Protein AF-A0A7W8WDD3-F1 (afdb_monomer)

pLDDT: mean 73.58, std 24.32, range [32.53, 98.69]

Sequence (252 aa):
MFIPYAAPASNIDVARRQQTSLSQSLTARDLLVLSQVDDGGFLVTAPRAQRRTRSVENSPAVRRQVKLVEPVDTELHPQPRLWMLNAWQNDLFSRFPLFFRAVHHPDSYPANISHFGIQCGVGWYPIIEALARDVEFELRTLWREQLQFPEKLAALDSALVSGRATYPLLPICTDIEQVLGKFVIALLPGKMCPTDVWGRIRKYVEIAEASALCICESCGKRGTFRESYWRRVYCDDCIAPEVRRAQVAAPT

Solvent-accessible surface area (backbone atoms only — not comparable to full-atom values): 15996 Å² total; per-residue (Å²): 140,87,82,86,85,82,83,86,85,83,86,82,86,82,85,82,81,84,86,84,87,79,88,84,86,82,81,86,77,88,84,90,80,88,81,82,88,84,90,77,93,75,93,72,90,75,82,89,76,85,76,79,81,74,79,77,73,83,71,89,80,71,81,70,73,76,71,73,78,71,78,76,80,69,79,88,49,98,61,82,57,74,56,73,72,36,65,67,57,47,51,54,41,66,76,28,48,70,41,37,34,25,57,81,35,40,89,85,32,82,35,57,30,41,74,62,37,74,53,58,47,71,20,43,46,69,48,53,52,52,42,39,54,57,43,28,51,53,52,52,49,53,54,53,55,49,72,74,34,68,67,59,47,51,52,47,52,51,25,50,76,68,68,65,54,58,86,43,52,55,60,39,53,31,38,41,35,58,58,84,46,36,60,45,74,43,66,47,76,14,74,75,49,53,71,69,60,48,51,52,49,51,50,46,49,52,52,42,36,60,48,41,50,42,25,5,28,71,76,44,47,73,21,42,66,38,86,55,102,67,40,36,22,41,26,73,73,70,72,48,74,67,78,79,82,75,78,83,84,72,86,129

Mean predicted aligned error: 17.16 Å

Structure (mmCIF, N/CA/C/O backbone):
data_AF-A0A7W8WDD3-F1
#
_entry.id   AF-A0A7W8WDD3-F1
#
loop_
_atom_site.group_PDB
_atom_site.id
_atom_site.type_symbol
_atom_site.label_atom_id
_atom_site.label_alt_id
_atom_site.label_comp_id
_atom_site.label_asym_id
_atom_site.label_entity_id
_atom_site.label_seq_id
_atom_site.pdbx_PDB_ins_code
_atom_site.Cartn_x
_atom_site.Cartn_y
_atom_site.Cartn_z
_atom_site.occupancy
_atom_site.B_iso_or_equiv
_atom_site.auth_seq_id
_atom_site.auth_comp_id
_atom_site.auth_asym_id
_atom_site.auth_atom_id
_atom_site.pdbx_PDB_model_num
ATOM 1 N N . MET A 1 1 ? 63.575 8.735 13.814 1.00 41.91 1 MET A N 1
ATOM 2 C CA . MET A 1 1 ? 62.826 9.101 15.033 1.00 41.91 1 MET A CA 1
ATOM 3 C C . MET A 1 1 ? 61.421 8.549 14.846 1.00 41.91 1 MET A C 1
ATOM 5 O O . MET A 1 1 ? 60.657 9.090 14.064 1.00 41.91 1 MET A O 1
ATOM 9 N N . PHE A 1 2 ? 61.189 7.356 15.391 1.00 32.53 2 PHE A N 1
ATOM 10 C CA . PHE A 1 2 ? 59.991 6.536 15.198 1.00 32.53 2 PHE A CA 1
ATOM 11 C C . PHE A 1 2 ? 59.054 6.741 16.391 1.00 32.53 2 PHE A C 1
ATOM 13 O O . PHE A 1 2 ? 59.513 6.677 17.528 1.00 32.53 2 PHE A O 1
ATOM 20 N N . ILE A 1 3 ? 57.762 6.948 16.137 1.00 41.28 3 ILE A N 1
ATOM 21 C CA . ILE A 1 3 ? 56.705 6.908 17.155 1.00 41.28 3 ILE A CA 1
ATOM 22 C C . ILE A 1 3 ? 55.686 5.858 16.690 1.00 41.28 3 ILE A C 1
ATOM 24 O O . ILE A 1 3 ? 55.058 6.076 15.653 1.00 41.28 3 ILE A O 1
ATOM 28 N N . PRO A 1 4 ? 55.521 4.718 17.385 1.00 55.12 4 PRO A N 1
ATOM 29 C CA . PRO A 1 4 ? 54.466 3.766 17.070 1.00 55.12 4 PRO A CA 1
ATOM 30 C C . PRO A 1 4 ? 53.181 4.117 17.835 1.00 55.12 4 PRO A C 1
ATOM 32 O O . PRO A 1 4 ? 53.200 4.331 19.046 1.00 55.12 4 PRO A O 1
ATOM 35 N N . TYR A 1 5 ? 52.058 4.151 17.117 1.00 43.38 5 TYR A N 1
ATOM 36 C CA . TYR A 1 5 ? 50.715 4.208 17.694 1.00 43.38 5 TYR A CA 1
ATOM 37 C C . TYR A 1 5 ? 50.267 2.794 18.088 1.00 43.38 5 TYR A C 1
ATOM 39 O O . TYR A 1 5 ? 50.250 1.885 17.259 1.00 43.38 5 TYR A O 1
ATOM 47 N N . ALA A 1 6 ? 49.918 2.621 19.362 1.00 46.66 6 ALA A N 1
ATOM 48 C CA . ALA A 1 6 ? 49.369 1.393 19.922 1.00 46.66 6 ALA A CA 1
ATOM 49 C C . ALA A 1 6 ? 47.863 1.271 19.622 1.00 46.66 6 ALA A C 1
ATOM 51 O O . ALA A 1 6 ? 47.112 2.238 19.749 1.00 46.66 6 ALA A O 1
ATOM 52 N N . ALA A 1 7 ? 47.431 0.068 19.245 1.00 44.31 7 ALA A N 1
ATOM 53 C CA . ALA A 1 7 ? 46.030 -0.302 19.070 1.00 44.31 7 ALA A CA 1
ATOM 54 C C . ALA A 1 7 ? 45.368 -0.643 20.423 1.00 44.31 7 ALA A C 1
ATOM 56 O O . ALA A 1 7 ? 46.024 -1.261 21.266 1.00 44.31 7 ALA A O 1
ATOM 57 N N . PRO A 1 8 ? 44.077 -0.328 20.637 1.00 51.78 8 PRO A N 1
ATOM 58 C CA . PRO A 1 8 ? 43.332 -0.847 21.776 1.00 51.78 8 PRO A CA 1
ATOM 59 C C . PRO A 1 8 ? 42.664 -2.196 21.460 1.00 51.78 8 PRO A C 1
ATOM 61 O O . PRO A 1 8 ? 42.041 -2.390 20.415 1.00 51.78 8 PRO A O 1
ATOM 64 N N . ALA A 1 9 ? 42.807 -3.120 22.409 1.00 37.66 9 ALA A N 1
ATOM 65 C CA . ALA A 1 9 ? 42.207 -4.447 22.433 1.00 37.66 9 ALA A CA 1
ATOM 66 C C . ALA A 1 9 ? 40.676 -4.387 22.582 1.00 37.66 9 ALA A C 1
ATOM 68 O O . ALA A 1 9 ? 40.147 -3.607 23.374 1.00 37.66 9 ALA A O 1
ATOM 69 N N . SER A 1 10 ? 39.970 -5.248 21.847 1.00 42.81 10 SER A N 1
ATOM 70 C CA . SER A 1 10 ? 38.534 -5.492 21.997 1.00 42.81 10 SER A CA 1
ATOM 71 C C . SER A 1 10 ? 38.309 -6.755 22.835 1.00 42.81 10 SER A C 1
ATOM 73 O O . SER A 1 10 ? 38.729 -7.847 22.461 1.00 42.81 10 SER A O 1
ATOM 75 N N . ASN A 1 11 ? 37.651 -6.589 23.985 1.00 35.53 11 ASN A N 1
ATOM 76 C CA . ASN A 1 11 ? 37.100 -7.679 24.788 1.00 35.53 11 ASN A CA 1
ATOM 77 C C . ASN A 1 11 ? 35.746 -8.090 24.195 1.00 35.53 11 ASN A C 1
ATOM 79 O O . ASN A 1 11 ? 34.842 -7.263 24.081 1.00 35.53 11 ASN A O 1
ATOM 83 N N . ILE A 1 12 ? 35.615 -9.364 23.828 1.00 39.97 12 ILE A N 1
ATOM 84 C CA . ILE A 1 12 ? 34.359 -9.990 23.409 1.00 39.97 12 ILE A CA 1
ATOM 85 C C . ILE A 1 12 ? 33.925 -10.927 24.540 1.00 39.97 12 ILE A C 1
ATOM 87 O O . ILE A 1 12 ? 34.475 -12.015 24.692 1.00 39.97 12 ILE A O 1
ATOM 91 N N . ASP A 1 13 ? 32.930 -10.502 25.319 1.00 36.62 13 ASP A N 1
ATOM 92 C CA . ASP A 1 13 ? 32.223 -11.348 26.283 1.00 36.62 13 ASP A CA 1
ATOM 93 C C . ASP A 1 13 ? 31.108 -12.128 25.568 1.00 36.62 13 ASP A C 1
ATOM 95 O O . ASP A 1 13 ? 30.097 -11.571 25.135 1.00 36.62 13 ASP A O 1
ATOM 99 N N . VAL A 1 14 ? 31.293 -13.444 25.442 1.00 38.16 14 VAL A N 1
ATOM 100 C CA . VAL A 1 14 ? 30.290 -14.386 24.925 1.00 38.16 14 VAL A CA 1
ATOM 101 C C . VAL A 1 14 ? 29.549 -15.015 26.105 1.00 38.16 14 VAL A C 1
ATOM 103 O O . VAL A 1 14 ? 29.978 -16.017 26.674 1.00 38.16 14 VAL A O 1
ATOM 106 N N . ALA A 1 15 ? 28.395 -14.449 26.462 1.00 36.97 15 ALA A N 1
ATOM 107 C CA . ALA A 1 15 ? 27.470 -15.056 27.416 1.00 36.97 15 ALA A CA 1
ATOM 108 C C . ALA A 1 15 ? 26.583 -16.105 26.716 1.00 36.97 15 ALA A C 1
ATOM 110 O O . ALA A 1 15 ? 25.625 -15.787 26.008 1.00 36.97 15 ALA A O 1
ATOM 111 N N . ARG A 1 16 ? 26.908 -17.384 26.926 1.00 36.81 16 ARG A N 1
ATOM 112 C CA . ARG A 1 16 ? 26.179 -18.560 26.426 1.00 36.81 16 ARG A CA 1
ATOM 113 C C . ARG A 1 16 ? 24.996 -18.867 27.360 1.00 36.81 16 ARG A C 1
ATOM 115 O O . ARG A 1 16 ? 25.195 -19.369 28.462 1.00 36.81 16 ARG A O 1
ATOM 122 N N . ARG A 1 17 ? 23.760 -18.560 26.940 1.00 40.22 17 ARG A N 1
ATOM 123 C CA . ARG A 1 17 ? 22.528 -18.955 27.655 1.00 40.22 17 ARG A CA 1
ATOM 124 C C . ARG A 1 17 ? 22.209 -20.433 27.415 1.00 40.22 17 ARG A C 1
ATOM 126 O O . ARG A 1 17 ? 22.187 -20.896 26.278 1.00 40.22 17 ARG A O 1
ATOM 133 N N . GLN A 1 18 ? 21.951 -21.138 28.512 1.00 37.97 18 GLN A N 1
ATOM 134 C CA . GLN A 1 18 ? 21.478 -22.518 28.571 1.00 37.97 18 GLN A CA 1
ATOM 135 C C . GLN A 1 18 ? 20.017 -22.611 28.096 1.00 37.97 18 GLN A C 1
ATOM 137 O O . GLN A 1 18 ? 19.176 -21.810 28.501 1.00 37.97 18 GLN A O 1
ATOM 142 N N . GLN A 1 19 ? 19.727 -23.597 27.244 1.00 35.78 19 GLN A N 1
ATOM 143 C CA . GLN A 1 19 ? 18.378 -24.051 26.907 1.00 35.78 19 GLN A CA 1
ATOM 144 C C . GLN A 1 19 ? 17.954 -25.126 27.914 1.00 35.78 19 GLN A C 1
ATOM 146 O O . GLN A 1 19 ? 18.627 -26.146 28.047 1.00 35.78 19 GLN A O 1
ATOM 151 N N . THR A 1 20 ? 16.826 -24.919 28.588 1.00 34.91 20 THR A N 1
ATOM 152 C CA . THR A 1 20 ? 16.100 -25.957 29.326 1.00 34.91 20 THR A CA 1
ATOM 153 C C . THR A 1 20 ? 14.845 -26.323 28.538 1.00 34.91 20 THR A C 1
ATOM 155 O O . THR A 1 20 ? 13.933 -25.519 28.364 1.00 34.91 20 THR A O 1
ATOM 158 N N . SER A 1 21 ? 14.816 -27.551 28.022 1.00 37.03 21 SER A N 1
ATOM 159 C CA . SER A 1 21 ? 13.636 -28.187 27.439 1.00 37.03 21 SER A CA 1
ATOM 160 C C . SER A 1 21 ? 12.901 -28.970 28.526 1.00 37.03 21 SER A C 1
ATOM 162 O O . SER A 1 21 ? 13.473 -29.900 29.093 1.00 37.03 21 SER A O 1
ATOM 164 N N . LEU A 1 22 ? 11.634 -28.646 28.781 1.00 36.72 22 LEU A N 1
ATOM 165 C CA . LEU A 1 22 ? 10.722 -29.501 29.540 1.00 36.72 22 LEU A CA 1
ATOM 166 C C . LEU A 1 22 ? 9.407 -29.658 28.768 1.00 36.72 22 LEU A C 1
ATOM 168 O O . LEU A 1 22 ? 8.582 -28.754 28.703 1.00 36.72 22 LEU A O 1
ATOM 172 N N . SER A 1 23 ? 9.305 -30.824 28.127 1.00 35.88 23 SER A N 1
ATOM 173 C CA . SER A 1 23 ? 8.169 -31.756 28.132 1.00 35.88 23 SER A CA 1
ATOM 174 C C . SER A 1 23 ? 6.790 -31.222 28.527 1.00 35.88 23 SER A C 1
ATOM 176 O O . SER A 1 23 ? 6.610 -30.909 29.698 1.00 35.88 23 SER A O 1
ATOM 178 N N . GLN A 1 24 ? 5.796 -31.356 27.637 1.00 36.81 24 GLN A N 1
ATOM 179 C CA . GLN A 1 24 ? 4.475 -31.908 27.988 1.00 36.81 24 GLN A CA 1
ATOM 180 C C . GLN A 1 24 ? 3.883 -32.681 26.797 1.00 36.81 24 GLN A C 1
ATOM 182 O O . GLN A 1 24 ? 3.554 -32.120 25.756 1.00 36.81 24 GLN A O 1
ATOM 187 N N . SER A 1 25 ? 3.778 -33.996 26.971 1.00 34.69 25 SER A N 1
ATOM 188 C CA . SER A 1 25 ? 3.041 -34.938 26.132 1.00 34.69 25 SER A CA 1
ATOM 189 C C . SER A 1 25 ? 1.570 -34.955 26.555 1.00 34.69 25 SER A C 1
ATOM 191 O O . SER A 1 25 ? 1.272 -35.304 27.697 1.00 34.69 25 SER A O 1
ATOM 193 N N . LEU A 1 26 ? 0.656 -34.614 25.645 1.00 34.25 26 LEU A N 1
ATOM 194 C CA . LEU A 1 26 ? -0.787 -34.789 25.823 1.00 34.25 26 LEU A CA 1
ATOM 195 C C . LEU A 1 26 ? -1.197 -36.176 25.316 1.00 34.25 26 LEU A C 1
ATOM 197 O O . LEU A 1 26 ? -1.134 -36.466 24.124 1.00 34.25 26 LEU A O 1
ATOM 201 N N . THR A 1 27 ? -1.610 -37.038 26.240 1.00 38.16 27 THR A N 1
ATOM 202 C CA . THR A 1 27 ? -2.265 -38.315 25.952 1.00 38.16 27 THR A CA 1
ATOM 203 C C . THR A 1 27 ? -3.718 -38.075 25.553 1.00 38.16 27 THR A C 1
ATOM 205 O O . THR A 1 27 ? -4.523 -37.630 26.371 1.00 38.16 27 THR A O 1
ATOM 208 N N . ALA A 1 28 ? -4.051 -38.413 24.309 1.00 37.41 28 ALA A N 1
ATOM 209 C CA . ALA A 1 28 ? -5.415 -38.669 23.874 1.00 37.41 28 ALA A CA 1
ATOM 210 C C . ALA A 1 28 ? -5.875 -40.025 24.430 1.00 37.41 28 ALA A C 1
ATOM 212 O O . ALA A 1 28 ? -5.143 -41.012 24.328 1.00 37.41 28 ALA A O 1
ATOM 213 N N . ARG A 1 29 ? -7.082 -40.082 24.996 1.00 37.62 29 ARG A N 1
ATOM 214 C CA . ARG A 1 29 ? -7.841 -41.327 25.122 1.00 37.62 29 ARG A CA 1
ATOM 215 C C . ARG A 1 29 ? -9.333 -41.054 24.982 1.00 37.62 29 ARG A C 1
ATOM 217 O O . ARG A 1 29 ? -9.909 -40.255 25.713 1.00 37.62 29 ARG A O 1
ATOM 224 N N . ASP A 1 30 ? -9.858 -41.743 23.983 1.00 34.91 30 ASP A N 1
ATOM 225 C CA . ASP A 1 30 ? -11.231 -42.090 23.648 1.00 34.91 30 ASP A CA 1
ATOM 226 C C . ASP A 1 30 ? -12.202 -42.211 24.830 1.00 34.91 30 ASP A C 1
ATOM 228 O O . ASP A 1 30 ? -11.827 -42.670 25.908 1.00 34.91 30 ASP A O 1
ATOM 232 N N . LEU A 1 31 ? -13.486 -41.932 24.574 1.00 34.91 31 LEU A N 1
ATOM 233 C CA . LEU A 1 31 ? -14.506 -42.989 24.500 1.00 34.91 31 LEU A CA 1
ATOM 234 C C . LEU A 1 31 ? -15.854 -42.415 24.033 1.00 34.91 31 LEU A C 1
ATOM 236 O O . LEU A 1 31 ? -16.523 -41.652 24.725 1.00 34.91 31 LEU A O 1
ATOM 240 N N . LEU A 1 32 ? -16.235 -42.835 22.828 1.00 35.34 32 LEU A N 1
ATOM 241 C CA . LEU A 1 32 ? -17.599 -42.825 22.315 1.00 35.34 32 LEU A CA 1
ATOM 242 C C . LEU A 1 32 ? -18.443 -43.816 23.125 1.00 35.34 32 LEU A C 1
ATOM 244 O O . LEU A 1 32 ? -18.057 -44.975 23.267 1.00 35.34 32 LEU A O 1
ATOM 248 N N . VAL A 1 33 ? -19.624 -43.392 23.573 1.00 34.81 33 VAL A N 1
ATOM 249 C CA . VAL A 1 33 ? -20.713 -44.301 23.951 1.00 34.81 33 VAL A CA 1
ATOM 250 C C . VAL A 1 33 ? -21.955 -43.894 23.166 1.00 34.81 33 VAL A C 1
ATOM 252 O O . VAL A 1 33 ? -22.553 -42.848 23.401 1.00 34.81 33 VAL A O 1
ATOM 255 N N . LEU A 1 34 ? -22.295 -44.741 22.197 1.00 34.09 34 LEU A N 1
ATOM 256 C CA . LEU A 1 34 ? -23.615 -44.858 21.590 1.00 34.09 34 LEU A CA 1
ATOM 257 C C . LEU A 1 34 ? -24.508 -45.649 22.552 1.00 34.09 34 LEU A C 1
ATOM 259 O O . LEU A 1 34 ? -24.126 -46.741 22.969 1.00 34.09 34 LEU A O 1
ATOM 263 N N . SER A 1 35 ? -25.711 -45.152 22.835 1.00 38.19 35 SER A N 1
ATOM 264 C CA . SER A 1 35 ? -26.806 -45.975 23.353 1.00 38.19 35 SER A CA 1
ATOM 265 C C . SER A 1 35 ? -28.036 -45.827 22.462 1.00 38.19 35 SER A C 1
ATOM 267 O O . SER A 1 35 ? -28.461 -44.723 22.123 1.00 38.19 35 SER A O 1
ATOM 269 N N . GLN A 1 36 ? -28.538 -46.989 22.066 1.00 37.03 36 GLN A N 1
ATOM 270 C CA . GLN A 1 36 ? -29.678 -47.260 21.204 1.00 37.03 36 GLN A CA 1
ATOM 271 C C . GLN A 1 36 ? -31.031 -46.991 21.888 1.00 37.03 36 GLN A C 1
ATOM 273 O O . GLN A 1 36 ? -31.157 -47.177 23.090 1.00 37.03 36 GLN A O 1
ATOM 278 N N . VAL A 1 37 ? -31.989 -46.574 21.047 1.00 42.97 37 VAL A N 1
ATOM 279 C CA . VAL A 1 37 ? -33.402 -46.997 20.900 1.00 42.97 37 VAL A CA 1
ATOM 280 C C . VAL A 1 37 ? -34.242 -47.253 22.161 1.00 42.97 37 VAL A C 1
ATOM 282 O O . VAL A 1 37 ? -33.970 -48.185 22.902 1.00 42.97 37 VAL A O 1
ATOM 285 N N . ASP A 1 38 ? -35.371 -46.539 22.265 1.00 39.47 38 ASP A N 1
ATOM 286 C CA . ASP A 1 38 ? -36.631 -47.131 22.733 1.00 39.47 38 ASP A CA 1
ATOM 287 C C . ASP A 1 38 ? -37.847 -46.447 22.077 1.00 39.47 38 ASP A C 1
ATOM 289 O O . ASP A 1 38 ? -37.989 -45.220 22.091 1.00 39.47 38 ASP A O 1
ATOM 293 N N . ASP A 1 39 ? -38.699 -47.279 21.475 1.00 45.38 39 ASP A N 1
ATOM 294 C CA . ASP A 1 39 ? -40.013 -46.961 20.918 1.00 45.38 39 ASP A CA 1
ATOM 295 C C . ASP A 1 39 ? -41.047 -46.853 22.048 1.00 45.38 39 ASP A C 1
ATOM 297 O O . ASP A 1 39 ? -41.201 -47.757 22.868 1.00 45.38 39 ASP A O 1
ATOM 301 N N . GLY A 1 40 ? -41.822 -45.770 22.067 1.00 38.78 40 GLY A N 1
ATOM 302 C CA . GLY A 1 40 ? -42.876 -45.581 23.062 1.00 38.78 40 GLY A CA 1
ATOM 303 C C . GLY A 1 40 ? -43.830 -44.464 22.677 1.00 38.78 40 GLY A C 1
ATOM 304 O O . GLY A 1 40 ? -43.641 -43.309 23.048 1.00 38.78 40 GLY A O 1
ATOM 305 N N . GLY A 1 41 ? -44.865 -44.813 21.915 1.00 40.97 41 GLY A N 1
ATOM 306 C CA . GLY A 1 41 ? -45.931 -43.897 21.533 1.00 40.97 41 GLY A CA 1
ATOM 307 C C . GLY A 1 41 ? -46.681 -43.345 22.745 1.00 40.97 41 GLY A C 1
ATOM 308 O O . GLY A 1 41 ? -47.310 -44.091 23.490 1.00 40.97 41 GLY A O 1
ATOM 309 N N . PHE A 1 42 ? -46.683 -42.019 22.879 1.00 37.03 42 PHE A N 1
ATOM 310 C CA . PHE A 1 42 ? -47.652 -41.291 23.689 1.00 37.03 42 PHE A CA 1
ATOM 311 C C . PHE A 1 42 ? -48.343 -40.227 22.838 1.00 37.03 42 PHE A C 1
ATOM 313 O O . PHE A 1 42 ? -47.771 -39.214 22.437 1.00 37.03 42 PHE A O 1
ATOM 320 N N . LEU A 1 43 ? -49.616 -40.506 22.569 1.00 43.62 43 LEU A N 1
ATOM 321 C CA . LEU A 1 43 ? -50.608 -39.587 22.038 1.00 43.62 43 LEU A CA 1
ATOM 322 C C . LEU 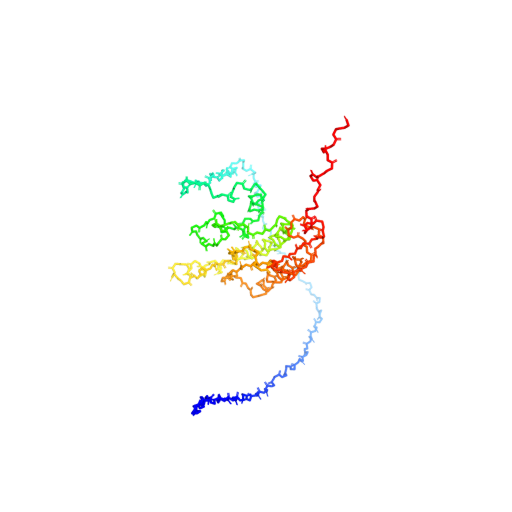A 1 43 ? -50.863 -38.502 23.091 1.00 43.62 43 LEU A C 1
ATOM 324 O O . LEU A 1 43 ? -51.518 -38.750 24.101 1.00 43.62 43 LEU A O 1
ATOM 328 N N . VAL A 1 44 ? -50.361 -37.292 22.847 1.00 43.88 44 VAL A N 1
ATOM 329 C CA . VAL A 1 44 ? -50.787 -36.089 23.572 1.00 43.88 44 VAL A CA 1
ATOM 330 C C . VAL A 1 44 ? -51.212 -35.041 22.553 1.00 43.88 44 VAL A C 1
ATOM 332 O O . VAL A 1 44 ? -50.407 -34.388 21.893 1.00 43.88 44 VAL A O 1
ATOM 335 N N . THR A 1 45 ? -52.526 -34.906 22.421 1.00 42.44 45 THR A N 1
ATOM 336 C CA . THR A 1 45 ? -53.214 -33.808 21.745 1.00 42.44 45 THR A CA 1
ATOM 337 C C . THR A 1 45 ? -52.869 -32.478 22.412 1.00 42.44 45 THR A C 1
ATOM 339 O O . THR A 1 45 ? -53.324 -32.199 23.520 1.00 42.44 45 THR A O 1
ATOM 342 N N . ALA A 1 46 ? -52.090 -31.643 21.721 1.00 42.47 46 ALA A N 1
ATOM 343 C CA . ALA A 1 46 ? -51.839 -30.260 22.111 1.00 42.47 46 ALA A CA 1
ATOM 344 C C . ALA A 1 46 ? -52.931 -29.317 21.555 1.00 42.47 46 ALA A C 1
ATOM 346 O O . ALA A 1 46 ? -53.408 -29.508 20.430 1.00 42.47 46 ALA A O 1
ATOM 347 N N . PRO A 1 47 ? -53.341 -28.286 22.314 1.00 42.19 47 PRO A N 1
ATOM 348 C CA . PRO A 1 47 ? -54.420 -27.386 21.931 1.00 42.19 47 PRO A CA 1
ATOM 349 C C . PRO A 1 47 ? -54.017 -26.448 20.785 1.00 42.19 47 PRO A C 1
ATOM 351 O O . PRO A 1 47 ? -52.924 -25.884 20.749 1.00 42.19 47 PRO A O 1
ATOM 354 N N . ARG A 1 48 ? -54.967 -26.256 19.860 1.00 47.34 48 ARG A N 1
ATOM 355 C CA . ARG A 1 48 ? -54.954 -25.274 18.766 1.00 47.34 48 ARG A CA 1
ATOM 356 C C . ARG A 1 48 ? -54.577 -23.876 19.274 1.00 47.34 48 ARG A C 1
ATOM 358 O O . ARG A 1 48 ? -55.431 -23.135 19.754 1.00 47.34 48 ARG A O 1
ATOM 365 N N . ALA A 1 49 ? -53.329 -23.472 19.065 1.00 42.31 49 ALA A N 1
ATOM 366 C CA . ALA A 1 49 ? -52.939 -22.070 19.094 1.00 42.31 49 ALA A CA 1
ATOM 367 C C . ALA A 1 49 ? -53.169 -21.463 17.700 1.00 42.31 49 ALA A C 1
ATOM 369 O O . ALA A 1 49 ? -52.378 -21.658 16.777 1.00 42.31 49 ALA A O 1
ATOM 370 N N . GLN A 1 50 ? -54.274 -20.728 17.541 1.00 47.41 50 GLN A N 1
ATOM 371 C CA . GLN A 1 50 ? -54.506 -19.833 16.406 1.00 47.41 50 GLN A CA 1
ATOM 372 C C . GLN A 1 50 ? -53.404 -18.762 16.365 1.00 47.41 50 GLN A C 1
ATOM 374 O O . GLN A 1 50 ? -53.526 -17.697 16.972 1.00 47.41 50 GLN A O 1
ATOM 379 N N . ARG A 1 51 ? -52.324 -19.006 15.617 1.00 40.72 51 ARG A N 1
ATOM 380 C CA . ARG A 1 51 ? -51.451 -17.917 15.173 1.00 40.72 51 ARG A CA 1
ATOM 381 C C . ARG A 1 51 ? -52.149 -17.195 14.032 1.00 40.72 51 ARG A C 1
ATOM 383 O O . ARG A 1 51 ? -52.170 -17.659 12.898 1.00 40.72 51 ARG A O 1
ATOM 390 N N . ARG A 1 52 ? -52.733 -16.046 14.373 1.00 45.88 52 ARG A N 1
ATOM 391 C CA . ARG A 1 52 ? -53.149 -15.010 13.427 1.00 45.88 52 ARG A CA 1
ATOM 392 C C . ARG A 1 52 ? -51.991 -14.724 12.468 1.00 45.88 52 ARG A C 1
ATOM 394 O O . ARG A 1 52 ? -50.981 -14.149 12.868 1.00 45.88 52 ARG A O 1
ATOM 401 N N . THR A 1 53 ? -52.157 -15.086 11.204 1.00 42.28 53 THR A N 1
ATOM 402 C CA . THR A 1 53 ? -51.382 -14.534 10.095 1.00 42.28 53 THR A CA 1
ATOM 403 C C . THR A 1 53 ? -51.784 -13.072 9.941 1.00 42.28 53 THR A C 1
ATOM 405 O O . THR A 1 53 ? -52.754 -12.748 9.256 1.00 42.28 53 THR A O 1
ATOM 408 N N . ARG A 1 54 ? -51.078 -12.167 10.625 1.00 38.84 54 ARG A N 1
ATOM 409 C CA . ARG A 1 54 ? -51.100 -10.758 10.236 1.00 38.84 54 ARG A CA 1
ATOM 410 C C . ARG A 1 54 ? -50.249 -10.641 8.977 1.00 38.84 54 ARG A C 1
ATOM 412 O O . ARG A 1 54 ? -49.027 -10.720 9.043 1.00 38.84 54 ARG A O 1
ATOM 419 N N . SER A 1 55 ? -50.939 -10.511 7.847 1.00 42.34 55 SER A N 1
ATOM 420 C CA . SER A 1 55 ? -50.397 -9.936 6.622 1.00 42.34 55 SER A CA 1
ATOM 421 C C . SER A 1 55 ? -49.716 -8.623 7.000 1.00 42.34 55 SER A C 1
ATOM 423 O O . SER A 1 55 ? -50.381 -7.688 7.449 1.00 42.34 55 SER A O 1
ATOM 425 N N . VAL A 1 56 ? -48.386 -8.580 6.925 1.00 41.75 56 VAL A N 1
ATOM 426 C CA . VAL A 1 56 ? -47.670 -7.307 6.931 1.00 41.75 56 VAL A CA 1
ATOM 427 C C . VAL A 1 56 ? -47.884 -6.748 5.539 1.00 41.75 56 VAL A C 1
ATOM 429 O O . VAL A 1 56 ? -47.186 -7.094 4.590 1.00 41.75 56 VAL A O 1
ATOM 432 N N . GLU A 1 57 ? -48.935 -5.946 5.420 1.00 39.53 57 GLU A N 1
ATOM 433 C CA . GLU A 1 57 ? -49.119 -5.049 4.296 1.00 39.53 57 GLU A CA 1
ATOM 434 C C . GLU A 1 57 ? -47.826 -4.251 4.122 1.00 39.53 57 GLU A C 1
ATOM 436 O O . GLU A 1 57 ? -47.335 -3.599 5.049 1.00 39.53 57 GLU A O 1
ATOM 441 N N . ASN A 1 58 ? -47.251 -4.364 2.926 1.00 43.72 58 ASN A N 1
ATOM 442 C CA . ASN A 1 58 ? -46.111 -3.585 2.478 1.00 43.72 58 ASN A CA 1
ATOM 443 C C . ASN A 1 58 ? -46.468 -2.097 2.567 1.00 43.72 58 ASN A C 1
ATOM 445 O O . ASN A 1 58 ? -47.047 -1.535 1.641 1.00 43.72 58 ASN A O 1
ATOM 449 N N . SER A 1 59 ? -46.126 -1.462 3.688 1.00 42.56 59 SER A N 1
ATOM 450 C CA . SER A 1 59 ? -46.144 -0.008 3.827 1.00 42.56 59 SER A CA 1
ATOM 451 C C . SER A 1 59 ? -45.202 0.604 2.784 1.00 42.56 59 SER A C 1
ATOM 453 O O . SER A 1 59 ? -43.994 0.376 2.864 1.00 42.56 59 SER A O 1
ATOM 455 N N . PRO A 1 60 ? -45.685 1.427 1.835 1.00 43.59 60 PRO A N 1
ATOM 456 C CA . PRO A 1 60 ? -44.830 2.055 0.825 1.00 43.59 60 PRO A CA 1
ATOM 457 C C . PRO A 1 60 ? -44.033 3.257 1.372 1.00 43.59 60 PRO A C 1
ATOM 459 O O . PRO A 1 60 ? -43.516 4.068 0.610 1.00 43.59 60 PRO A O 1
ATOM 462 N N . ALA A 1 61 ? -43.910 3.389 2.694 1.00 45.22 61 ALA A N 1
ATOM 463 C CA . ALA A 1 61 ? -43.539 4.636 3.351 1.00 45.22 61 ALA A CA 1
ATOM 464 C C . ALA A 1 61 ? -42.229 4.568 4.149 1.00 45.22 61 ALA A C 1
ATOM 466 O O . ALA A 1 61 ? -42.127 5.211 5.180 1.00 45.22 61 ALA A O 1
ATOM 467 N N . VAL A 1 62 ? -41.207 3.831 3.701 1.00 48.16 62 VAL A N 1
ATOM 468 C CA . VAL A 1 62 ? -39.821 4.076 4.156 1.00 48.16 62 VAL A CA 1
ATOM 469 C C . VAL A 1 62 ? -38.836 3.792 3.017 1.00 48.16 62 VAL A C 1
ATOM 471 O O . VAL A 1 62 ? -37.920 2.980 3.129 1.00 48.16 62 VAL A O 1
ATOM 474 N N . ARG A 1 63 ? -38.971 4.504 1.892 1.00 45.44 63 ARG A N 1
ATOM 475 C CA . ARG A 1 63 ? -37.773 4.840 1.111 1.00 45.44 63 ARG A CA 1
ATOM 476 C C . ARG A 1 63 ? -37.001 5.853 1.948 1.00 45.44 63 ARG A C 1
ATOM 478 O O . ARG A 1 63 ? -37.197 7.056 1.804 1.00 45.44 63 ARG A O 1
ATOM 485 N N . ARG A 1 64 ? -36.168 5.365 2.875 1.00 46.50 64 ARG A N 1
ATOM 486 C CA . ARG A 1 64 ? -35.093 6.186 3.437 1.00 46.50 64 ARG A CA 1
ATOM 487 C C . ARG A 1 64 ? -34.314 6.690 2.234 1.00 46.50 64 ARG A C 1
ATOM 489 O O . ARG A 1 64 ? -33.700 5.895 1.526 1.00 46.50 64 ARG A O 1
ATOM 496 N N . GLN A 1 65 ? -34.417 7.989 1.976 1.00 39.94 65 GLN A N 1
ATOM 497 C CA . GLN A 1 65 ? -33.472 8.671 1.117 1.00 39.94 65 GLN A CA 1
ATOM 498 C C . GLN A 1 65 ? -32.096 8.276 1.644 1.00 39.94 65 GLN A C 1
ATOM 500 O O . GLN A 1 65 ? -31.759 8.570 2.793 1.00 39.94 65 GLN A O 1
ATOM 505 N N . VAL A 1 66 ? -31.347 7.517 0.846 1.00 39.47 66 VAL A N 1
ATOM 506 C CA . VAL A 1 66 ? -29.905 7.431 1.029 1.00 39.47 66 VAL A CA 1
ATOM 507 C C . VAL A 1 66 ? -29.468 8.871 0.859 1.00 39.47 66 VAL A C 1
ATOM 509 O O . VAL A 1 66 ? -29.514 9.396 -0.252 1.00 39.47 66 VAL A O 1
ATOM 512 N N . LYS A 1 67 ? -29.222 9.547 1.986 1.00 41.12 67 LYS A N 1
ATOM 513 C CA . LYS A 1 67 ? -28.723 10.912 1.989 1.00 41.12 67 LYS A CA 1
ATOM 514 C C . LYS A 1 67 ? -27.477 10.846 1.122 1.00 41.12 67 LYS A C 1
ATOM 516 O O . LYS A 1 67 ? -26.562 10.087 1.446 1.00 41.12 67 LYS A O 1
ATOM 521 N N . LEU A 1 68 ? -27.530 11.517 -0.028 1.00 42.78 68 LEU A N 1
ATOM 522 C CA . LEU A 1 68 ? -26.371 11.711 -0.880 1.00 42.78 68 LEU A CA 1
ATOM 523 C C . LEU A 1 68 ? -25.274 12.174 0.077 1.00 42.78 68 LEU A C 1
ATOM 525 O O . LEU A 1 68 ? -25.482 13.149 0.800 1.00 42.78 68 LEU A O 1
ATOM 529 N N . VAL A 1 69 ? -24.209 11.382 0.205 1.00 44.28 69 VAL A N 1
ATOM 530 C CA . VAL A 1 69 ? -23.061 11.785 1.012 1.00 44.28 69 VAL A CA 1
ATOM 531 C C . VAL A 1 69 ? -22.626 13.101 0.399 1.00 44.28 69 VAL A C 1
ATOM 533 O O . VAL A 1 69 ? -22.281 13.128 -0.783 1.00 44.28 69 VAL A O 1
ATOM 536 N N . GLU A 1 70 ? -22.776 14.189 1.153 1.00 35.47 70 GLU A N 1
ATOM 537 C CA . GLU A 1 70 ? -22.321 15.479 0.664 1.00 35.47 70 GLU A CA 1
ATOM 538 C C . GLU A 1 70 ? -20.831 15.337 0.350 1.00 35.47 70 GLU A C 1
ATOM 540 O O . GLU A 1 70 ? -20.113 14.684 1.121 1.00 35.47 70 GLU A O 1
ATOM 545 N N . PRO A 1 71 ? -20.382 15.829 -0.817 1.00 50.22 71 PRO A N 1
ATOM 546 C CA . PRO A 1 71 ? -18.974 15.787 -1.157 1.00 50.22 71 PRO A CA 1
ATOM 547 C C . PRO A 1 71 ? -18.201 16.415 -0.000 1.00 50.22 71 PRO A C 1
ATOM 549 O O . PRO A 1 71 ? -18.538 17.501 0.459 1.00 50.22 71 PRO A O 1
ATOM 552 N N . VAL A 1 72 ? -17.219 15.673 0.510 1.00 53.06 72 VAL A N 1
ATOM 553 C CA . VAL A 1 72 ? -16.326 16.136 1.571 1.00 53.06 72 VAL A CA 1
ATOM 554 C C . VAL A 1 72 ? -15.767 17.488 1.145 1.00 53.06 72 VAL A C 1
ATOM 556 O O . VAL A 1 72 ? -15.140 17.570 0.088 1.00 53.06 72 VAL A O 1
ATOM 559 N N . ASP A 1 73 ? -16.010 18.523 1.953 1.00 37.81 73 ASP A N 1
ATOM 560 C CA . ASP A 1 73 ? -15.434 19.850 1.756 1.00 37.81 73 ASP A CA 1
ATOM 561 C C . ASP A 1 73 ?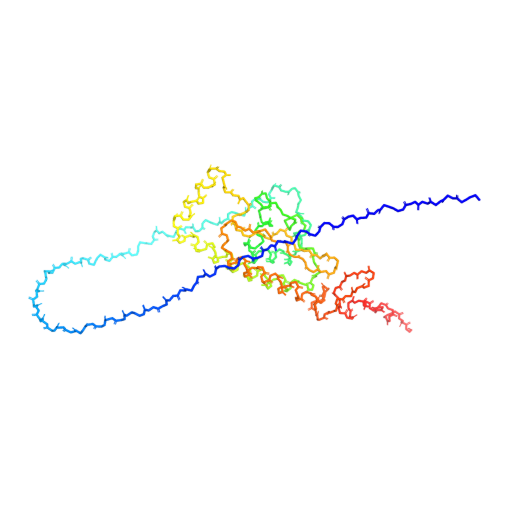 -13.910 19.723 1.689 1.00 37.81 73 ASP A C 1
ATOM 563 O O . ASP A 1 73 ? -13.213 19.555 2.690 1.00 37.81 73 ASP A O 1
ATOM 567 N N . THR A 1 74 ? -13.378 19.808 0.475 1.00 50.41 74 THR A N 1
ATOM 568 C CA . THR A 1 74 ? -11.942 19.879 0.181 1.00 50.41 74 THR A CA 1
ATOM 569 C C . THR A 1 74 ? -11.304 21.204 0.626 1.00 50.41 74 THR A C 1
ATOM 571 O O . THR A 1 74 ? -10.120 21.428 0.382 1.00 50.41 74 THR A O 1
ATOM 574 N N . GLU A 1 75 ? -12.054 22.091 1.287 1.00 43.91 75 GLU A N 1
ATOM 575 C CA . GLU A 1 75 ? -11.667 23.481 1.562 1.00 43.91 75 GLU A CA 1
ATOM 576 C C . GLU A 1 75 ? -10.629 23.673 2.685 1.00 43.91 75 GLU A C 1
ATOM 578 O O . GLU A 1 75 ? -10.188 24.795 2.925 1.00 43.91 75 GLU A O 1
ATOM 583 N N . LEU A 1 76 ? -10.148 22.609 3.337 1.00 48.84 76 LEU A N 1
ATOM 584 C CA . LEU A 1 76 ? -9.056 22.717 4.321 1.00 48.84 76 LEU A CA 1
ATOM 585 C C . LEU A 1 76 ? -7.642 22.688 3.711 1.00 48.84 76 LEU A C 1
ATOM 587 O O . LEU A 1 76 ? -6.659 22.850 4.438 1.00 48.84 76 LEU A O 1
AT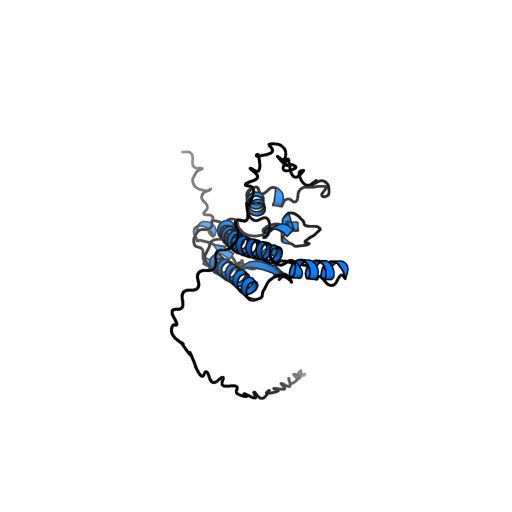OM 591 N N . HIS A 1 77 ? -7.502 22.550 2.387 1.00 47.66 77 HIS A N 1
ATOM 592 C CA . HIS A 1 77 ? -6.206 22.671 1.716 1.00 47.66 77 HIS A CA 1
ATOM 593 C C . HIS A 1 77 ? -6.220 23.735 0.608 1.00 47.66 77 HIS A C 1
ATOM 595 O O . HIS A 1 77 ? -6.856 23.534 -0.423 1.00 47.66 77 HIS A O 1
ATOM 601 N N . PRO A 1 78 ? -5.467 24.845 0.760 1.00 49.84 78 PRO A N 1
ATOM 602 C CA . PRO A 1 78 ? -5.510 25.967 -0.180 1.00 49.84 78 PRO A CA 1
ATOM 603 C C . PRO A 1 78 ? -4.928 25.653 -1.569 1.00 49.84 78 PRO A C 1
ATOM 605 O O . PRO A 1 78 ? -5.051 26.477 -2.472 1.00 49.84 78 PRO A O 1
ATOM 608 N N . GLN A 1 79 ? -4.319 24.478 -1.774 1.00 51.59 79 GLN A N 1
ATOM 609 C CA . GLN A 1 79 ? -3.928 23.975 -3.092 1.00 51.59 79 GLN A CA 1
ATOM 610 C C . GLN A 1 79 ? -4.068 22.443 -3.150 1.00 51.59 79 GLN A C 1
ATOM 612 O O . GLN A 1 79 ? -3.658 21.763 -2.202 1.00 51.59 79 GLN A O 1
ATOM 617 N N . PRO A 1 80 ? -4.606 21.876 -4.248 1.00 63.00 80 PRO A N 1
ATOM 618 C CA . PRO A 1 80 ? -4.614 20.432 -4.452 1.00 63.00 80 PRO A CA 1
ATOM 619 C C . PRO A 1 80 ? -3.174 19.906 -4.472 1.00 63.00 80 PRO A C 1
ATOM 621 O O . PRO A 1 80 ? -2.294 20.488 -5.112 1.00 63.00 80 PRO A O 1
ATOM 624 N N . ARG A 1 81 ? -2.914 18.805 -3.756 1.00 72.06 81 ARG A N 1
ATOM 625 C CA . ARG A 1 81 ? -1.577 18.193 -3.707 1.00 72.06 81 ARG A CA 1
ATOM 626 C C . ARG A 1 81 ? -1.199 17.760 -5.127 1.00 72.06 81 ARG A C 1
ATOM 628 O O . ARG A 1 81 ? -2.016 17.163 -5.816 1.00 72.06 81 ARG A O 1
ATOM 635 N N . LEU A 1 82 ? 0.026 18.042 -5.579 1.00 69.94 82 LEU A N 1
ATOM 636 C CA . LEU A 1 82 ? 0.425 17.837 -6.985 1.00 69.94 82 LEU A CA 1
ATOM 637 C C . LEU A 1 82 ? 0.193 16.405 -7.490 1.00 69.94 82 LEU A C 1
ATOM 639 O O . LEU A 1 82 ? -0.183 16.211 -8.643 1.00 69.94 82 LEU A O 1
ATOM 643 N N . TRP A 1 83 ? 0.372 15.400 -6.631 1.00 72.88 83 TRP A N 1
ATOM 644 C CA . TRP A 1 83 ? 0.128 14.006 -6.999 1.00 72.88 83 TRP A CA 1
ATOM 645 C C . TRP A 1 83 ? -1.370 13.702 -7.204 1.00 72.88 83 TRP A C 1
ATOM 647 O O . TRP A 1 83 ? -1.693 12.817 -7.990 1.00 72.88 83 TRP A O 1
ATOM 657 N N . MET A 1 84 ? -2.291 14.484 -6.621 1.00 71.38 84 MET A N 1
ATOM 658 C CA . MET A 1 84 ? -3.740 14.395 -6.881 1.00 71.38 84 MET A CA 1
ATOM 659 C C . MET A 1 84 ? -4.118 14.873 -8.287 1.00 71.38 84 MET A C 1
ATOM 661 O O . MET A 1 84 ? -5.268 14.742 -8.691 1.00 71.38 84 MET A O 1
ATOM 665 N N . LEU A 1 85 ? -3.186 15.430 -9.064 1.00 70.06 85 LEU A N 1
ATOM 666 C CA . LEU A 1 85 ? -3.408 15.695 -10.488 1.00 70.06 85 LEU A CA 1
ATOM 667 C C . LEU A 1 85 ? -3.201 14.433 -11.340 1.00 70.06 85 LEU A C 1
ATOM 669 O O . LEU A 1 85 ? -3.573 14.403 -12.513 1.00 70.06 85 LEU A O 1
ATOM 673 N N . ASN A 1 86 ? -2.628 13.371 -10.766 1.00 83.38 86 ASN A N 1
ATOM 674 C CA . ASN A 1 86 ? -2.457 12.097 -11.441 1.00 83.38 86 ASN A CA 1
ATOM 675 C C . ASN A 1 86 ? -3.764 11.292 -11.387 1.00 83.38 86 ASN A C 1
ATOM 677 O O . ASN A 1 86 ? -4.072 10.632 -10.392 1.00 83.38 86 ASN A O 1
ATOM 681 N N . ALA A 1 87 ? -4.516 11.317 -12.491 1.00 86.69 87 ALA A N 1
ATOM 682 C CA . ALA A 1 87 ? -5.796 10.619 -12.613 1.00 86.69 87 ALA A CA 1
ATOM 683 C C . ALA A 1 87 ? -5.708 9.117 -12.285 1.00 86.69 87 ALA A C 1
ATOM 685 O O . ALA A 1 87 ? -6.655 8.559 -11.739 1.00 86.69 87 ALA A O 1
ATOM 686 N N . TRP A 1 88 ? -4.572 8.471 -12.568 1.00 87.69 88 TRP A N 1
ATOM 687 C CA . TRP A 1 88 ? -4.385 7.045 -12.289 1.00 87.69 88 TRP A CA 1
ATOM 688 C C . TRP A 1 88 ? -4.208 6.766 -10.797 1.00 87.69 88 TRP A C 1
ATOM 690 O O . TRP A 1 88 ? -4.766 5.795 -10.292 1.00 87.69 88 TRP A O 1
ATOM 700 N N . GLN A 1 89 ? -3.461 7.612 -10.077 1.00 92.88 89 GLN A N 1
ATOM 701 C CA . GLN A 1 89 ? -3.358 7.484 -8.620 1.00 92.88 89 GLN A CA 1
ATOM 702 C C . GLN A 1 89 ? -4.717 7.717 -7.960 1.00 92.88 89 GLN A C 1
ATOM 704 O O . GLN A 1 89 ? -5.115 6.933 -7.105 1.00 92.88 89 GLN A O 1
ATOM 709 N N . ASN A 1 90 ? -5.457 8.737 -8.400 1.00 91.38 90 ASN A N 1
ATOM 710 C CA . ASN A 1 90 ? -6.791 9.006 -7.866 1.00 91.38 90 ASN A CA 1
ATOM 711 C C . ASN A 1 90 ? -7.749 7.833 -8.082 1.00 91.38 90 ASN A C 1
ATOM 713 O O . ASN A 1 90 ? -8.405 7.418 -7.132 1.00 91.38 90 ASN A O 1
ATOM 717 N N . ASP A 1 91 ? -7.800 7.274 -9.296 1.00 94.38 91 ASP A N 1
ATOM 718 C CA . ASP A 1 91 ? -8.614 6.087 -9.582 1.00 94.38 91 ASP A CA 1
ATOM 719 C C . ASP A 1 91 ? -8.263 4.932 -8.632 1.00 94.38 91 ASP A C 1
ATOM 721 O O . ASP A 1 91 ? -9.139 4.351 -7.989 1.00 94.38 91 ASP A O 1
ATOM 725 N N . LEU A 1 92 ? -6.969 4.652 -8.468 1.00 95.25 92 LEU A N 1
ATOM 726 C CA . LEU A 1 92 ? -6.491 3.603 -7.575 1.00 95.25 92 LEU A CA 1
ATOM 727 C C . LEU A 1 92 ? -6.915 3.846 -6.115 1.00 95.25 92 LEU A C 1
ATOM 729 O O . LEU A 1 92 ? -7.410 2.934 -5.448 1.00 95.25 92 LEU A O 1
ATOM 733 N N . PHE A 1 93 ? -6.777 5.079 -5.626 1.00 95.69 93 PHE A N 1
ATOM 734 C CA . PHE A 1 93 ? -7.173 5.459 -4.269 1.00 95.69 93 PHE A CA 1
ATOM 735 C C . PHE A 1 93 ? -8.683 5.382 -4.049 1.00 95.69 93 PHE A C 1
ATOM 737 O O . PHE A 1 93 ? -9.125 4.995 -2.964 1.00 95.69 93 PHE A O 1
ATOM 744 N N . SER A 1 94 ? -9.484 5.708 -5.061 1.00 95.50 94 SER A N 1
ATOM 745 C CA . SER A 1 94 ? -10.942 5.586 -5.006 1.00 95.50 94 SER A CA 1
ATOM 746 C C . SER A 1 94 ? -11.411 4.130 -5.017 1.00 95.50 94 SER A C 1
ATOM 748 O O . SER A 1 94 ? -12.398 3.807 -4.353 1.00 95.50 94 SER A O 1
ATOM 750 N N . ARG A 1 95 ? -10.712 3.232 -5.725 1.00 97.19 95 ARG A N 1
ATOM 751 C CA . ARG A 1 95 ? -11.074 1.805 -5.801 1.00 97.19 95 ARG A CA 1
ATOM 752 C C . ARG A 1 95 ? -10.790 1.029 -4.514 1.00 97.19 95 ARG A C 1
ATOM 754 O O . ARG A 1 95 ? -11.533 0.097 -4.205 1.00 97.19 95 ARG A O 1
ATOM 761 N N . PHE A 1 96 ? -9.771 1.424 -3.749 1.00 97.69 96 PHE A N 1
ATOM 762 C CA . PHE A 1 96 ? -9.373 0.747 -2.503 1.00 97.69 96 PHE A CA 1
ATOM 763 C C . PHE A 1 96 ? -9.381 1.710 -1.303 1.00 97.69 96 PHE A C 1
ATOM 765 O O . PHE A 1 96 ? -8.327 2.058 -0.757 1.00 97.69 96 PHE A O 1
ATOM 772 N N . PRO A 1 97 ? -10.571 2.188 -0.891 1.00 96.44 97 PRO A N 1
ATOM 773 C CA . PRO A 1 97 ? -10.695 3.289 0.055 1.00 96.44 97 PRO A CA 1
ATOM 774 C C . PRO A 1 97 ? -10.278 2.932 1.482 1.00 96.44 97 PRO A C 1
ATOM 776 O O . PRO A 1 97 ? -9.919 3.844 2.218 1.00 96.44 97 PRO A O 1
ATOM 779 N N . LEU A 1 98 ? -10.305 1.661 1.911 1.00 95.62 98 LEU A N 1
ATOM 780 C CA . LEU A 1 98 ? -9.796 1.298 3.239 1.00 95.62 98 LEU A CA 1
ATOM 781 C C . LEU A 1 98 ? -8.275 1.221 3.228 1.00 95.62 98 LEU A C 1
ATOM 783 O O . LEU A 1 98 ? -7.644 1.751 4.144 1.00 95.62 98 LEU A O 1
ATOM 787 N N . PHE A 1 99 ? -7.679 0.600 2.211 1.00 97.44 99 PHE A N 1
ATOM 788 C CA . PHE A 1 99 ? -6.227 0.509 2.081 1.00 97.44 99 PHE A CA 1
ATOM 789 C C . PHE A 1 99 ? -5.588 1.901 1.977 1.00 97.44 99 PHE A C 1
ATOM 791 O O . PHE A 1 99 ? -4.650 2.203 2.717 1.00 97.44 99 PHE A O 1
ATOM 798 N N . PHE A 1 100 ? -6.178 2.785 1.167 1.00 97.25 100 PHE A N 1
ATOM 799 C CA . PHE A 1 100 ? -5.718 4.160 0.953 1.00 97.25 100 PHE A CA 1
ATOM 800 C C . PHE A 1 100 ? -6.447 5.211 1.797 1.00 97.25 100 PHE A C 1
ATOM 802 O O . PHE A 1 100 ? -6.390 6.398 1.490 1.00 97.25 100 PHE A O 1
ATOM 809 N N . ARG A 1 101 ? -7.105 4.833 2.898 1.00 95.94 101 ARG A N 1
ATOM 810 C CA . ARG A 1 101 ? -7.874 5.791 3.721 1.00 95.94 101 ARG A CA 1
ATOM 811 C C . ARG A 1 101 ? -7.062 6.967 4.259 1.00 95.94 101 ARG A C 1
ATOM 813 O O . ARG A 1 101 ? -7.632 8.019 4.520 1.00 95.94 101 ARG A O 1
ATOM 820 N N . ALA A 1 102 ? -5.746 6.804 4.409 1.00 95.25 102 ALA A N 1
ATOM 821 C CA . ALA A 1 102 ? -4.878 7.897 4.828 1.00 95.25 102 ALA A CA 1
ATOM 822 C C . ALA A 1 102 ? -4.805 9.027 3.798 1.00 95.25 102 ALA A C 1
ATOM 824 O O . ALA A 1 102 ? -4.653 10.187 4.165 1.00 95.25 102 ALA A O 1
ATOM 825 N N . VAL A 1 103 ? -4.983 8.698 2.519 1.00 94.06 103 VAL A N 1
ATOM 826 C CA . VAL A 1 103 ? -5.073 9.673 1.433 1.00 94.06 103 VAL A CA 1
ATOM 827 C C . VAL A 1 103 ? -6.352 10.506 1.546 1.00 94.06 103 VAL A C 1
ATOM 829 O O . VAL A 1 103 ? -6.310 11.722 1.389 1.00 94.06 103 VAL A O 1
ATOM 832 N N . HIS A 1 104 ? -7.473 9.855 1.863 1.00 90.75 104 HIS A N 1
ATOM 833 C CA . HIS A 1 104 ? -8.791 10.494 1.967 1.00 90.75 104 HIS A CA 1
ATOM 834 C C . HIS A 1 104 ? -8.993 11.262 3.279 1.00 90.75 104 HIS A C 1
ATOM 836 O O . HIS A 1 104 ? -9.792 12.192 3.335 1.00 90.75 104 HIS A O 1
ATOM 842 N N . HIS A 1 105 ? -8.272 10.882 4.337 1.00 91.75 105 HIS A N 1
ATOM 843 C CA . HIS A 1 105 ? -8.405 11.459 5.676 1.00 91.75 105 HIS A CA 1
ATOM 844 C C . HIS A 1 105 ? -7.027 11.758 6.301 1.00 91.75 105 HIS A C 1
ATOM 846 O O . HIS A 1 105 ? -6.679 11.160 7.325 1.00 91.75 105 HIS A O 1
ATOM 852 N N . PRO A 1 106 ? -6.229 12.669 5.713 1.00 90.75 106 PRO A N 1
ATOM 853 C CA . PRO A 1 106 ? -4.851 12.932 6.138 1.00 90.75 106 PRO A CA 1
ATOM 854 C C . PRO A 1 106 ? -4.740 13.427 7.586 1.00 90.75 106 PRO A C 1
ATOM 856 O O . PRO A 1 106 ? -3.779 13.083 8.268 1.00 90.75 106 PRO A O 1
ATOM 859 N N . ASP A 1 107 ? -5.733 14.171 8.077 1.00 88.25 107 ASP A N 1
ATOM 860 C CA . ASP A 1 107 ? -5.740 14.686 9.454 1.00 88.25 107 ASP A CA 1
ATOM 861 C C . ASP A 1 107 ? -5.988 13.579 10.481 1.00 88.25 107 ASP A C 1
ATOM 863 O O . ASP A 1 107 ? -5.454 13.596 11.588 1.00 88.25 107 ASP A O 1
ATOM 867 N N . SER A 1 108 ? -6.799 12.587 10.103 1.00 87.69 108 SER A N 1
ATOM 868 C CA . SER A 1 108 ? -7.069 11.415 10.941 1.00 87.69 108 SER A CA 1
ATOM 869 C C . SER A 1 108 ? -5.961 10.376 10.841 1.00 87.69 108 SER A C 1
ATOM 871 O O . SER A 1 108 ? -5.759 9.614 11.784 1.00 87.69 108 SER A O 1
ATOM 873 N N . TYR A 1 109 ? -5.263 10.331 9.704 1.00 90.50 109 TYR A N 1
ATOM 874 C CA . TYR A 1 109 ? -4.203 9.374 9.440 1.00 90.50 109 TYR A CA 1
ATOM 875 C C . TYR A 1 109 ? -2.960 10.053 8.852 1.00 90.50 109 TYR A C 1
ATOM 877 O O . TYR A 1 109 ? -2.725 9.968 7.640 1.00 90.50 109 TYR A O 1
ATOM 885 N N . PRO A 1 110 ? -2.134 10.705 9.690 1.00 90.62 110 PRO A N 1
ATOM 886 C CA . PRO A 1 110 ? -0.906 11.326 9.218 1.00 90.62 110 PRO A CA 1
ATOM 887 C C . PRO A 1 110 ? 0.041 10.243 8.692 1.00 90.62 110 PRO A C 1
ATOM 889 O O . PRO A 1 110 ? 0.456 9.342 9.425 1.00 90.62 110 PRO A O 1
ATOM 892 N N . ALA A 1 111 ? 0.341 10.308 7.397 1.00 93.62 111 ALA A N 1
ATOM 893 C CA . ALA A 1 111 ? 1.126 9.314 6.681 1.00 93.62 111 ALA A CA 1
ATOM 894 C C . ALA A 1 111 ? 1.764 9.930 5.435 1.00 93.62 111 ALA A C 1
ATOM 896 O O . ALA A 1 111 ? 1.152 10.759 4.763 1.00 93.62 111 ALA A O 1
ATOM 897 N N . ASN A 1 112 ? 2.962 9.476 5.077 1.00 94.75 112 ASN A N 1
ATOM 898 C CA . ASN A 1 112 ? 3.676 9.965 3.898 1.00 94.75 112 ASN A CA 1
ATOM 899 C C . ASN A 1 112 ? 2.862 9.806 2.613 1.00 94.75 112 ASN A C 1
ATOM 901 O O . ASN A 1 112 ? 2.815 10.737 1.815 1.00 94.75 112 ASN A O 1
ATOM 905 N N . ILE A 1 113 ? 2.152 8.688 2.448 1.00 95.06 113 ILE A N 1
ATOM 906 C CA . ILE A 1 113 ? 1.314 8.434 1.272 1.00 95.06 113 ILE A CA 1
ATOM 907 C C . ILE A 1 113 ? 0.225 9.495 1.084 1.00 95.06 113 ILE A C 1
ATOM 909 O O . ILE A 1 113 ? -0.134 9.806 -0.047 1.00 95.06 113 ILE A O 1
ATOM 913 N N . SER A 1 114 ? -0.276 10.102 2.165 1.00 92.38 114 SER A N 1
ATOM 914 C CA . SER A 1 114 ? -1.238 11.194 2.041 1.00 92.38 114 SER A CA 1
ATOM 915 C C . SER A 1 114 ? -0.552 12.460 1.530 1.00 92.38 114 SER A C 1
ATOM 917 O O . SER A 1 114 ? -1.132 13.215 0.754 1.00 92.38 114 SER A O 1
ATOM 919 N N . HIS A 1 115 ? 0.693 12.722 1.930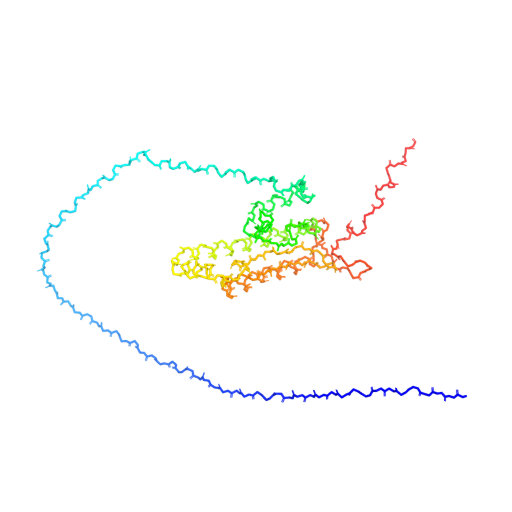 1.00 90.44 115 HIS A N 1
ATOM 920 C CA . HIS A 1 115 ? 1.447 13.924 1.562 1.00 90.44 115 HIS A CA 1
ATOM 921 C C . HIS A 1 115 ? 2.081 13.842 0.178 1.00 90.44 115 HIS A C 1
ATOM 923 O O . HIS A 1 115 ? 1.961 14.795 -0.594 1.00 90.44 115 HIS A O 1
ATOM 929 N N . PHE A 1 116 ? 2.685 12.709 -0.160 1.00 92.00 116 PHE A N 1
ATOM 930 C CA . PHE A 1 116 ? 3.507 12.543 -1.355 1.00 92.00 116 PHE A CA 1
ATOM 931 C C . PHE A 1 116 ? 2.889 11.630 -2.420 1.00 92.00 116 PHE A C 1
ATOM 933 O O . PHE A 1 116 ? 3.385 11.606 -3.546 1.00 92.00 116 PHE A O 1
ATOM 940 N N . GLY A 1 117 ? 1.802 10.924 -2.098 1.00 94.50 117 GLY A N 1
ATOM 941 C CA . GLY A 1 117 ? 1.200 9.941 -2.992 1.00 94.50 117 GLY A CA 1
ATOM 942 C C . GLY A 1 117 ? 2.083 8.705 -3.152 1.00 94.50 117 GLY A C 1
ATOM 943 O O . GLY A 1 117 ? 2.898 8.382 -2.289 1.00 94.50 117 GLY A O 1
ATOM 944 N N . ILE A 1 118 ? 1.913 8.002 -4.271 1.00 95.81 118 ILE A N 1
ATOM 945 C CA . ILE A 1 118 ? 2.756 6.851 -4.625 1.00 95.81 118 ILE A CA 1
ATOM 946 C C . ILE A 1 118 ? 4.038 7.350 -5.296 1.00 95.81 118 ILE A C 1
ATOM 948 O O . ILE A 1 118 ? 3.981 8.005 -6.342 1.00 95.81 118 ILE A O 1
ATOM 952 N N . GLN A 1 119 ? 5.191 6.976 -4.744 1.00 94.81 119 GLN A N 1
ATOM 953 C CA . GLN A 1 119 ? 6.520 7.402 -5.198 1.00 94.81 119 GLN A CA 1
ATOM 954 C C . GLN A 1 119 ? 7.252 6.277 -5.944 1.00 94.81 119 GLN A C 1
ATOM 956 O O . GLN A 1 119 ? 8.420 5.979 -5.696 1.00 94.81 119 GLN A O 1
ATOM 961 N N . CYS A 1 120 ? 6.539 5.639 -6.872 1.00 93.38 120 CYS A N 1
ATOM 962 C CA . CYS A 1 120 ? 7.013 4.500 -7.655 1.00 93.38 120 CYS A CA 1
ATOM 963 C C . CYS A 1 120 ? 6.838 4.735 -9.155 1.00 93.38 120 CYS A C 1
ATOM 965 O O . CYS A 1 120 ? 5.964 5.490 -9.591 1.00 93.38 120 CYS A O 1
ATOM 967 N N . GLY A 1 121 ? 7.645 4.031 -9.951 1.00 91.69 121 GLY A N 1
ATOM 968 C CA . GLY A 1 121 ? 7.498 4.016 -11.401 1.00 91.69 121 GLY A CA 1
ATOM 969 C C . GLY A 1 121 ? 6.163 3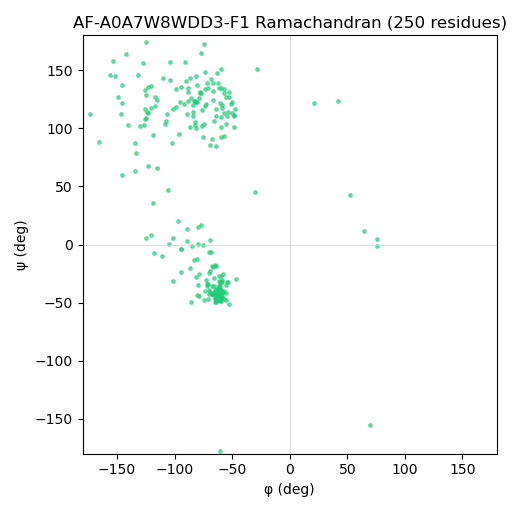.405 -11.850 1.00 91.69 121 GLY A C 1
ATOM 970 O O . GLY A 1 121 ? 5.623 2.497 -11.212 1.00 91.69 121 GLY A O 1
ATOM 971 N N . VAL A 1 122 ? 5.624 3.904 -12.969 1.00 93.88 122 VAL A N 1
ATOM 972 C CA . VAL A 1 122 ? 4.296 3.518 -13.489 1.00 93.88 122 VAL A CA 1
ATOM 973 C C . VAL A 1 122 ? 4.174 2.023 -13.803 1.00 93.88 122 VAL A C 1
ATOM 975 O O . VAL A 1 122 ? 3.092 1.453 -13.690 1.00 93.88 122 VAL A O 1
ATOM 978 N N . GLY A 1 123 ? 5.286 1.358 -14.117 1.00 95.31 123 GLY A N 1
ATOM 979 C CA . GLY A 1 123 ? 5.335 -0.079 -14.373 1.00 95.31 123 GLY A CA 1
ATOM 980 C C . GLY A 1 123 ? 5.003 -0.952 -13.160 1.00 95.31 123 GLY A C 1
ATOM 981 O O . GLY A 1 123 ? 4.657 -2.118 -13.333 1.00 95.31 123 GLY A O 1
ATOM 982 N N . TRP A 1 124 ? 5.054 -0.408 -11.940 1.00 97.19 124 TRP A N 1
ATOM 983 C CA . TRP A 1 124 ? 4.699 -1.132 -10.713 1.00 97.19 124 TRP A CA 1
ATOM 984 C C . TRP A 1 124 ? 3.247 -0.931 -10.265 1.00 97.19 124 TRP A C 1
ATOM 986 O O . TRP A 1 124 ? 2.805 -1.593 -9.330 1.00 97.19 124 TRP A O 1
ATOM 996 N N . TYR A 1 125 ? 2.462 -0.088 -10.939 1.00 96.44 125 TYR A N 1
ATOM 997 C CA . TYR A 1 125 ? 1.058 0.139 -10.569 1.00 96.44 125 TYR A CA 1
ATOM 998 C C . TYR A 1 125 ? 0.196 -1.127 -10.608 1.00 96.44 125 TYR A C 1
ATOM 1000 O O . TYR A 1 125 ? -0.577 -1.314 -9.672 1.00 96.44 125 TYR A O 1
ATOM 1008 N N . PRO A 1 126 ? 0.354 -2.050 -11.578 1.00 97.31 126 PRO A N 1
ATOM 1009 C CA . PRO A 1 126 ? -0.358 -3.327 -11.535 1.00 97.31 126 PRO A CA 1
ATOM 1010 C C . PRO A 1 126 ? -0.047 -4.162 -10.281 1.00 97.31 126 PRO A C 1
ATOM 1012 O O . PRO A 1 126 ? -0.921 -4.863 -9.775 1.00 97.31 126 PRO A O 1
ATOM 1015 N N . ILE A 1 127 ? 1.181 -4.069 -9.755 1.00 98.31 127 ILE A N 1
ATOM 1016 C CA . ILE A 1 127 ? 1.593 -4.747 -8.516 1.00 98.31 127 ILE A CA 1
ATOM 1017 C C . ILE A 1 127 ? 0.919 -4.079 -7.312 1.00 98.31 127 ILE A C 1
ATOM 1019 O O . ILE A 1 127 ? 0.344 -4.770 -6.471 1.00 98.31 127 ILE A O 1
ATOM 1023 N N . ILE A 1 128 ? 0.944 -2.741 -7.257 1.00 98.25 128 ILE A N 1
ATOM 1024 C CA . ILE A 1 128 ? 0.279 -1.959 -6.204 1.00 98.25 128 ILE A CA 1
ATOM 1025 C C . ILE A 1 128 ? -1.222 -2.259 -6.190 1.00 98.25 128 ILE A C 1
ATOM 1027 O O . ILE A 1 128 ? -1.794 -2.469 -5.128 1.00 98.25 128 ILE A O 1
ATOM 1031 N N . GLU A 1 129 ? -1.859 -2.308 -7.357 1.00 98.19 129 GLU A N 1
ATOM 1032 C CA . GLU A 1 129 ? -3.283 -2.598 -7.493 1.00 98.19 129 GLU A CA 1
ATOM 1033 C C . GLU A 1 129 ? -3.644 -4.004 -7.010 1.00 98.19 129 GLU A C 1
ATOM 1035 O O . GLU A 1 129 ? -4.630 -4.173 -6.290 1.00 98.19 129 GLU A O 1
ATOM 1040 N N . ALA A 1 130 ? -2.857 -5.016 -7.387 1.00 98.50 130 ALA A N 1
ATOM 1041 C CA . ALA A 1 130 ? -3.079 -6.382 -6.927 1.00 98.50 130 ALA A CA 1
ATOM 1042 C C . ALA A 1 130 ? -2.980 -6.475 -5.400 1.00 98.50 130 ALA A C 1
ATOM 1044 O O . ALA A 1 130 ? -3.890 -6.997 -4.758 1.00 98.50 130 ALA A O 1
ATOM 1045 N N . LEU A 1 131 ? -1.936 -5.879 -4.823 1.00 98.56 131 LEU A N 1
ATOM 1046 C CA . LEU A 1 131 ? -1.781 -5.810 -3.377 1.00 98.56 131 LEU A CA 1
ATOM 1047 C C . LEU A 1 131 ? -2.934 -5.057 -2.705 1.00 98.56 131 LEU A C 1
ATOM 1049 O O . LEU A 1 131 ? -3.484 -5.537 -1.716 1.00 98.56 131 LEU A O 1
ATOM 1053 N N . ALA A 1 132 ? -3.289 -3.877 -3.218 1.00 98.50 132 ALA A N 1
ATOM 1054 C CA . ALA A 1 132 ? -4.338 -3.042 -2.648 1.00 98.50 132 ALA A CA 1
ATOM 1055 C C . ALA A 1 132 ? -5.668 -3.797 -2.606 1.00 98.50 132 ALA A C 1
ATOM 1057 O O . ALA A 1 132 ? -6.350 -3.765 -1.588 1.00 98.50 132 ALA A O 1
ATOM 1058 N N . ARG A 1 133 ? -5.998 -4.543 -3.665 1.00 98.69 133 ARG A N 1
ATOM 1059 C CA . ARG A 1 133 ? -7.175 -5.416 -3.725 1.00 98.69 133 ARG A CA 1
ATOM 1060 C C . ARG A 1 133 ? -7.167 -6.493 -2.643 1.00 98.69 133 ARG A C 1
ATOM 1062 O O . ARG A 1 133 ? -8.179 -6.659 -1.960 1.00 98.69 133 ARG A O 1
ATOM 1069 N N . ASP A 1 134 ? -6.055 -7.200 -2.478 1.00 98.56 134 ASP A N 1
ATOM 1070 C CA . ASP A 1 134 ? -5.961 -8.306 -1.521 1.00 98.56 134 ASP A CA 1
ATOM 1071 C C . ASP A 1 134 ? -5.996 -7.795 -0.068 1.00 98.56 134 ASP A C 1
ATOM 1073 O O . ASP A 1 134 ? -6.713 -8.337 0.776 1.00 98.56 134 ASP A O 1
ATOM 1077 N N . VAL A 1 135 ? -5.307 -6.687 0.225 1.00 98.31 135 VAL A N 1
ATOM 1078 C CA . VAL A 1 135 ? -5.328 -6.066 1.560 1.00 98.31 135 VAL A CA 1
ATOM 1079 C C . VAL A 1 135 ? -6.683 -5.424 1.858 1.00 98.31 135 VAL A C 1
ATOM 1081 O O . VAL A 1 135 ? -7.207 -5.597 2.957 1.00 98.31 135 VAL A O 1
ATOM 1084 N N . GLU A 1 136 ? -7.294 -4.721 0.902 1.00 98.19 136 GLU A N 1
ATOM 1085 C CA . GLU A 1 136 ? -8.646 -4.161 1.037 1.00 98.19 136 GLU A CA 1
ATOM 1086 C C . GLU A 1 136 ? -9.661 -5.255 1.397 1.00 98.19 136 GLU A C 1
ATOM 1088 O O . GLU A 1 136 ? -10.517 -5.042 2.258 1.00 98.19 136 GLU A O 1
ATOM 1093 N N . PHE A 1 137 ? -9.560 -6.436 0.779 1.00 98.06 137 PHE A N 1
ATOM 1094 C CA . PHE A 1 137 ? -10.425 -7.573 1.089 1.00 98.06 137 PHE A CA 1
ATOM 1095 C C . PHE A 1 137 ? -10.279 -8.038 2.547 1.00 98.06 137 PHE A C 1
ATOM 1097 O O . PHE A 1 137 ? -11.290 -8.206 3.238 1.00 98.06 137 PHE A O 1
ATOM 1104 N N . GLU A 1 138 ? -9.047 -8.185 3.042 1.00 97.69 138 GLU A N 1
ATOM 1105 C CA . GLU A 1 138 ? -8.787 -8.524 4.449 1.00 97.69 138 GLU A CA 1
ATOM 1106 C C . GLU A 1 138 ? -9.332 -7.438 5.388 1.00 97.69 138 GLU A C 1
ATOM 1108 O O . GLU A 1 138 ? -10.039 -7.743 6.348 1.00 97.69 138 GLU A O 1
ATOM 1113 N N . LEU A 1 139 ? -9.095 -6.157 5.083 1.00 95.69 139 LEU A N 1
ATOM 1114 C CA . LEU A 1 139 ? -9.591 -5.031 5.884 1.00 95.69 139 LEU A CA 1
ATOM 1115 C C . LEU A 1 139 ? -11.124 -4.988 5.943 1.00 95.69 139 LEU A C 1
ATOM 1117 O O . LEU A 1 139 ? -11.696 -4.750 7.009 1.00 95.69 139 LEU A O 1
ATOM 1121 N N . ARG A 1 140 ? -11.807 -5.244 4.822 1.00 95.12 140 ARG A N 1
ATOM 1122 C CA . ARG A 1 140 ? -13.277 -5.317 4.775 1.00 95.12 140 ARG A CA 1
ATOM 1123 C C . ARG A 1 140 ? -13.810 -6.490 5.579 1.00 95.12 140 ARG A C 1
ATOM 1125 O O . ARG A 1 140 ? -14.831 -6.340 6.249 1.00 95.12 140 ARG A O 1
ATOM 1132 N N . THR A 1 141 ? -13.146 -7.637 5.500 1.00 94.50 141 THR A N 1
ATOM 1133 C CA . THR A 1 141 ? -13.528 -8.837 6.251 1.00 94.50 141 THR A CA 1
ATOM 1134 C C . THR A 1 141 ? -13.386 -8.587 7.746 1.00 94.50 141 THR A C 1
ATOM 1136 O O . THR A 1 141 ? -14.369 -8.732 8.471 1.00 94.50 141 THR A O 1
ATOM 1139 N N . LEU A 1 142 ? -12.238 -8.053 8.174 1.00 91.62 142 LEU A N 1
ATOM 1140 C CA . LEU A 1 142 ? -12.011 -7.624 9.553 1.00 91.62 142 LEU A CA 1
ATOM 1141 C C . LEU A 1 142 ? -13.098 -6.668 10.034 1.00 91.62 142 LEU A C 1
ATOM 1143 O O . LEU A 1 142 ? -13.696 -6.892 11.080 1.00 91.62 142 LEU A O 1
ATOM 1147 N N . TRP A 1 143 ? -13.390 -5.614 9.271 1.00 87.56 143 TRP A N 1
ATOM 1148 C CA . TRP A 1 143 ? -14.391 -4.630 9.677 1.00 87.56 143 TRP A CA 1
ATOM 1149 C C . TRP A 1 143 ? -15.786 -5.245 9.845 1.00 87.56 143 TRP A C 1
ATOM 1151 O O . TRP A 1 143 ? -16.473 -4.961 10.825 1.00 87.56 143 TRP A O 1
ATOM 1161 N N . ARG A 1 144 ? -16.201 -6.127 8.927 1.00 88.75 144 ARG A N 1
ATOM 1162 C CA . ARG A 1 144 ? -17.494 -6.825 9.022 1.00 88.75 144 ARG A CA 1
ATOM 1163 C C . ARG A 1 144 ? -17.565 -7.742 10.234 1.00 88.75 144 ARG A C 1
ATOM 1165 O O . ARG A 1 144 ? -18.595 -7.754 10.898 1.00 88.75 144 ARG A O 1
ATOM 1172 N N . GLU A 1 145 ? -16.503 -8.486 10.523 1.00 87.06 145 GLU A N 1
ATOM 1173 C CA . GLU A 1 145 ? -16.454 -9.360 11.696 1.00 87.06 145 GLU A CA 1
ATOM 1174 C C . GLU A 1 145 ? -16.588 -8.556 12.987 1.00 87.06 145 GLU A C 1
ATOM 1176 O O . GLU A 1 145 ? -17.347 -8.947 13.866 1.00 87.06 145 GLU A O 1
ATOM 1181 N N . GLN A 1 146 ? -15.929 -7.399 13.098 1.00 77.88 146 GLN A N 1
ATOM 1182 C CA . GLN A 1 146 ? -16.051 -6.557 14.293 1.00 77.88 146 GLN A CA 1
ATOM 1183 C C . GLN A 1 146 ? -17.487 -6.069 14.521 1.00 77.88 146 GLN A C 1
ATOM 1185 O O . GLN A 1 146 ? -17.942 -6.029 15.661 1.00 77.88 146 GLN A O 1
ATOM 1190 N N . LEU A 1 147 ? -18.231 -5.772 13.450 1.00 79.62 147 LEU A N 1
ATOM 1191 C CA . LEU A 1 147 ? -19.637 -5.367 13.546 1.00 79.62 147 LEU A CA 1
ATOM 1192 C C . LEU A 1 147 ? -20.573 -6.491 14.020 1.00 79.62 147 LEU A C 1
ATOM 1194 O O . LEU A 1 147 ? -21.683 -6.201 14.462 1.00 79.62 147 LEU A O 1
ATOM 1198 N N . GLN A 1 148 ? -20.155 -7.758 13.938 1.00 84.50 148 GLN A N 1
ATOM 1199 C CA . GLN A 1 148 ? -20.968 -8.900 14.371 1.00 84.50 148 GLN A CA 1
ATOM 1200 C C . GLN A 1 148 ? -20.889 -9.174 15.877 1.00 84.50 148 GLN A C 1
ATOM 1202 O O . GLN A 1 148 ? -21.722 -9.918 16.389 1.00 84.50 148 GLN A O 1
ATOM 1207 N N . PHE A 1 149 ? -19.927 -8.579 16.591 1.00 82.19 149 PHE A N 1
ATOM 1208 C CA . PHE A 1 149 ? -19.704 -8.825 18.018 1.00 82.19 149 PHE A CA 1
ATOM 1209 C C . PHE A 1 149 ? -19.877 -7.527 18.824 1.00 82.19 149 PHE A C 1
ATOM 1211 O O . PHE A 1 149 ? -18.914 -6.762 18.963 1.00 82.19 149 PHE A O 1
ATOM 1218 N N . PRO A 1 150 ? -21.078 -7.263 19.374 1.00 83.00 150 PRO A N 1
ATOM 1219 C CA . PRO A 1 150 ? -21.368 -6.055 20.148 1.00 83.00 150 PRO A CA 1
ATOM 1220 C C . PRO A 1 150 ? -20.383 -5.814 21.298 1.00 83.00 150 PRO A C 1
ATOM 1222 O O . PRO A 1 150 ? -20.052 -4.671 21.601 1.00 83.00 150 PRO A O 1
ATOM 1225 N N . GLU A 1 151 ? -19.860 -6.875 21.909 1.00 85.25 151 GLU A N 1
ATOM 1226 C CA . GLU A 1 151 ? -18.904 -6.798 23.014 1.00 85.25 151 GLU A CA 1
ATOM 1227 C C . GLU A 1 151 ? -17.553 -6.228 22.564 1.00 85.25 151 GLU A C 1
ATOM 1229 O O . GLU A 1 151 ? -16.921 -5.477 23.308 1.00 85.25 151 GLU A O 1
ATOM 1234 N N . LYS A 1 152 ? -17.111 -6.543 21.338 1.00 79.75 152 LYS A N 1
ATOM 1235 C CA . LYS A 1 152 ? -15.863 -5.997 20.779 1.00 79.75 152 LYS A CA 1
ATOM 1236 C C . LYS A 1 152 ? -16.004 -4.512 20.465 1.00 79.75 152 LYS A C 1
ATOM 1238 O O . LYS A 1 152 ? -15.074 -3.752 20.731 1.00 79.75 152 LYS A O 1
ATOM 1243 N N . LEU A 1 153 ? -17.166 -4.097 19.957 1.00 82.12 153 LEU A N 1
ATOM 1244 C CA . LEU A 1 153 ? -17.491 -2.682 19.760 1.00 82.12 153 LEU A CA 1
ATOM 1245 C C . LEU A 1 153 ? -17.557 -1.937 21.097 1.00 82.12 153 LEU A C 1
ATOM 1247 O O . LEU A 1 153 ? -16.908 -0.910 21.243 1.00 82.12 153 LEU A O 1
ATOM 1251 N N . ALA A 1 154 ? -18.229 -2.492 22.106 1.00 84.06 154 ALA A N 1
ATOM 1252 C CA . ALA A 1 154 ? -18.292 -1.880 23.434 1.00 84.06 154 ALA A CA 1
ATOM 1253 C C . ALA A 1 154 ? -16.903 -1.757 24.091 1.00 84.06 154 ALA A C 1
ATOM 1255 O O . ALA A 1 154 ? -16.591 -0.743 24.720 1.00 84.06 154 ALA A O 1
ATOM 1256 N N . ALA A 1 155 ? -16.040 -2.766 23.929 1.00 82.62 155 ALA A N 1
ATOM 1257 C CA . ALA A 1 155 ? -14.657 -2.710 24.399 1.00 82.62 155 ALA A CA 1
ATOM 1258 C C . ALA A 1 155 ? -13.845 -1.632 23.663 1.00 82.62 155 ALA A C 1
ATOM 1260 O O . ALA A 1 155 ? -13.056 -0.923 24.293 1.00 82.62 155 ALA A O 1
ATOM 1261 N N . LEU A 1 156 ? -14.058 -1.482 22.353 1.00 81.62 156 LEU A N 1
ATOM 1262 C CA . LEU A 1 156 ? -13.452 -0.423 21.552 1.00 81.62 156 LEU A CA 1
ATOM 1263 C C . LEU A 1 156 ? -13.924 0.964 22.003 1.00 81.62 156 LEU A C 1
ATOM 1265 O O . LEU A 1 156 ? -13.086 1.831 22.239 1.00 81.62 156 LEU A O 1
ATOM 1269 N N . ASP A 1 157 ? -15.229 1.160 22.177 1.00 83.75 157 ASP A N 1
ATOM 1270 C CA . ASP A 1 157 ? -15.808 2.421 22.644 1.00 83.75 157 ASP A CA 1
ATOM 1271 C C . ASP A 1 157 ? -15.253 2.791 24.020 1.00 83.75 157 ASP A C 1
ATOM 1273 O O . ASP A 1 157 ? -14.787 3.911 24.235 1.00 83.75 157 ASP A O 1
ATOM 1277 N N . SER A 1 158 ? -15.196 1.826 24.943 1.00 85.00 158 SER A N 1
ATOM 1278 C CA . SER A 1 158 ? -14.579 2.025 26.256 1.00 85.00 158 SER A CA 1
ATOM 1279 C C . SER A 1 158 ? -13.100 2.403 26.140 1.00 85.00 158 SER A C 1
ATOM 1281 O O . SER A 1 158 ? -12.625 3.296 26.849 1.00 85.00 158 SER A O 1
ATOM 1283 N N . ALA A 1 159 ? -12.352 1.761 25.238 1.00 82.12 159 ALA A N 1
ATOM 1284 C CA . ALA A 1 159 ? -10.952 2.084 24.992 1.00 82.12 159 ALA A CA 1
ATOM 1285 C C . ALA A 1 159 ? -10.783 3.499 24.414 1.00 82.12 159 ALA A C 1
ATOM 1287 O O . ALA A 1 159 ? -9.890 4.219 24.857 1.00 82.12 159 ALA A O 1
ATOM 1288 N N . LEU A 1 160 ? -11.641 3.918 23.482 1.00 82.31 160 LEU A N 1
ATOM 1289 C CA . LEU A 1 160 ? -11.627 5.259 22.891 1.00 82.31 160 LEU A CA 1
ATOM 1290 C C . LEU A 1 160 ? -11.955 6.331 23.936 1.00 82.31 160 LEU A C 1
ATOM 1292 O O . LEU A 1 160 ? -11.186 7.275 24.095 1.00 82.31 160 LEU A O 1
ATOM 1296 N N . VAL A 1 161 ? -13.028 6.145 24.711 1.00 84.69 161 VAL A N 1
ATOM 1297 C CA . VAL A 1 161 ? -13.443 7.081 25.776 1.00 84.69 161 VAL A CA 1
ATOM 1298 C C . VAL A 1 161 ? -12.372 7.212 26.859 1.00 84.69 161 VAL A C 1
ATOM 1300 O O . VAL A 1 161 ? -12.122 8.303 27.360 1.00 84.69 161 VAL A O 1
ATOM 1303 N N . SER A 1 162 ? -11.705 6.112 27.209 1.00 85.31 162 SER A N 1
ATOM 1304 C CA . SER A 1 162 ? -10.622 6.127 28.200 1.00 85.31 162 SER A CA 1
ATOM 1305 C C . SER A 1 162 ? -9.276 6.617 27.652 1.00 85.31 162 SER A C 1
ATOM 1307 O O . SER A 1 162 ? -8.293 6.606 28.391 1.00 85.31 162 SER A O 1
ATOM 1309 N N . GLY A 1 163 ? -9.193 6.992 26.368 1.00 81.50 163 GLY A N 1
ATOM 1310 C CA . GLY A 1 163 ? -7.936 7.360 25.704 1.00 81.50 163 GLY A CA 1
ATOM 1311 C C . GLY A 1 163 ? -6.926 6.208 25.597 1.00 81.50 163 GLY A C 1
ATOM 1312 O O . GLY A 1 163 ? -5.758 6.428 25.288 1.00 81.50 163 GLY A O 1
ATOM 1313 N N . ARG A 1 164 ? -7.353 4.969 25.871 1.00 74.50 164 ARG A N 1
ATOM 1314 C CA . ARG A 1 164 ? -6.515 3.759 25.825 1.00 74.50 164 ARG A CA 1
ATOM 1315 C C . ARG A 1 164 ? -6.455 3.136 24.435 1.00 74.50 164 ARG A C 1
ATOM 1317 O O . ARG A 1 164 ? -5.537 2.364 24.155 1.00 74.50 164 ARG A O 1
ATOM 1324 N N . ALA A 1 165 ? -7.420 3.441 23.568 1.00 69.06 165 ALA A N 1
ATOM 1325 C CA . ALA A 1 165 ? -7.384 3.018 22.178 1.00 69.06 165 ALA A CA 1
ATOM 1326 C C . ALA A 1 165 ? -6.182 3.672 21.490 1.00 69.06 165 ALA A C 1
ATOM 1328 O O . ALA A 1 165 ? -6.130 4.883 21.293 1.00 69.06 165 ALA A O 1
ATOM 1329 N N . THR A 1 166 ? -5.192 2.853 21.145 1.00 73.50 166 THR A N 1
ATOM 1330 C CA . THR A 1 166 ? -4.002 3.330 20.445 1.00 73.50 166 THR A CA 1
ATOM 1331 C C . THR A 1 166 ? -4.278 3.337 18.950 1.00 73.50 166 THR A C 1
ATOM 1333 O O . THR A 1 166 ? -4.669 2.321 18.373 1.00 73.50 166 THR A O 1
ATOM 1336 N N . TYR A 1 167 ? -4.064 4.488 18.330 1.00 80.31 167 TYR A N 1
ATOM 1337 C CA . TYR A 1 167 ? -4.063 4.640 16.885 1.00 80.31 167 TYR A CA 1
ATOM 1338 C C . TYR A 1 167 ? -2.938 3.788 16.242 1.00 80.31 167 TYR A C 1
ATOM 1340 O O . TYR A 1 167 ? -1.831 3.771 16.789 1.00 80.31 167 TYR A O 1
ATOM 1348 N N . PRO A 1 168 ? -3.169 3.109 15.095 1.00 89.50 168 PRO A N 1
ATOM 1349 C CA . PRO A 1 168 ? -4.437 2.950 14.378 1.00 89.50 168 PRO A CA 1
ATOM 1350 C C . PRO A 1 168 ? -5.231 1.694 14.812 1.00 89.50 168 PRO A C 1
ATOM 1352 O O . PRO A 1 168 ? -4.678 0.701 15.287 1.00 89.50 168 PRO A O 1
ATOM 1355 N N . LEU A 1 169 ? -6.554 1.704 14.601 1.00 87.44 169 LEU A N 1
ATOM 1356 C CA . LEU A 1 169 ? -7.423 0.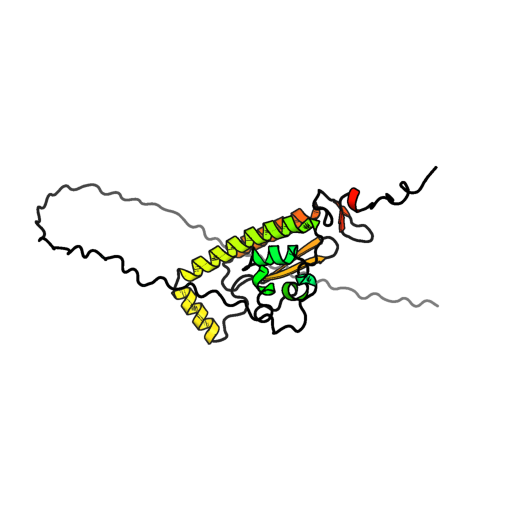557 14.922 1.00 87.44 169 LEU A CA 1
ATOM 1357 C C . LEU A 1 169 ? -7.281 -0.596 13.923 1.00 87.44 169 LEU A C 1
ATOM 1359 O O . LEU A 1 169 ? -7.106 -1.748 14.315 1.00 87.44 169 LEU A O 1
ATOM 1363 N N . LEU A 1 170 ? -7.324 -0.276 12.631 1.00 91.12 170 LEU A N 1
ATOM 1364 C CA . LEU A 1 170 ? -7.052 -1.201 11.533 1.00 91.12 170 LEU A CA 1
ATOM 1365 C C . LEU A 1 170 ? -5.658 -0.935 10.954 1.00 91.12 170 LEU A C 1
ATOM 1367 O O . LEU A 1 170 ? -5.178 0.196 11.064 1.00 91.12 170 LEU A O 1
ATOM 1371 N N . PRO A 1 171 ? -5.026 -1.915 10.286 1.00 95.75 171 PRO A N 1
ATOM 1372 C CA . PRO A 1 171 ? -3.755 -1.689 9.612 1.00 95.75 171 PRO A CA 1
ATOM 1373 C C . PRO A 1 171 ? -3.840 -0.570 8.574 1.00 95.75 171 PRO A C 1
ATOM 1375 O O . PRO A 1 171 ? -4.782 -0.558 7.775 1.00 95.75 171 PRO A O 1
ATOM 1378 N N . ILE A 1 172 ? -2.915 0.390 8.600 1.00 95.81 172 ILE A N 1
ATOM 1379 C CA . ILE A 1 172 ? -2.871 1.512 7.640 1.00 95.81 172 ILE A CA 1
ATOM 1380 C C . ILE A 1 172 ? -1.666 1.355 6.716 1.00 95.81 172 ILE A C 1
ATOM 1382 O O . ILE A 1 172 ? -0.598 0.947 7.170 1.00 95.81 172 ILE A O 1
ATOM 1386 N N . CYS A 1 173 ? -1.829 1.724 5.446 1.00 97.81 173 CYS A N 1
ATOM 1387 C CA . CYS A 1 173 ? -0.700 1.967 4.558 1.00 97.81 173 CYS A CA 1
ATOM 1388 C C . CYS A 1 173 ? -0.151 3.364 4.821 1.00 97.81 173 CYS A C 1
ATOM 1390 O O . CYS A 1 173 ? -0.898 4.339 4.736 1.00 97.81 173 CYS A O 1
ATOM 1392 N N . THR A 1 174 ? 1.131 3.458 5.168 1.00 97.31 174 THR A N 1
ATOM 1393 C CA . THR A 1 174 ? 1.786 4.742 5.428 1.00 97.31 174 THR A CA 1
ATOM 1394 C C . THR A 1 174 ? 2.629 5.221 4.268 1.00 97.31 174 THR A C 1
ATOM 1396 O O . THR A 1 174 ? 2.743 6.430 4.092 1.00 97.31 174 THR A O 1
ATOM 1399 N N . ASP A 1 175 ? 3.212 4.300 3.500 1.00 97.56 175 ASP A N 1
ATOM 1400 C CA . ASP A 1 175 ? 4.144 4.633 2.427 1.00 97.56 175 ASP A CA 1
ATOM 1401 C C . ASP A 1 175 ? 4.133 3.575 1.315 1.00 97.56 175 ASP A C 1
ATOM 1403 O O . ASP A 1 175 ? 3.960 2.383 1.595 1.00 97.56 175 ASP A O 1
ATOM 1407 N N . ILE A 1 176 ? 4.308 4.030 0.074 1.00 97.69 176 ILE A N 1
ATOM 1408 C CA . ILE A 1 176 ? 4.562 3.213 -1.115 1.00 97.69 176 ILE A CA 1
ATOM 1409 C C . ILE A 1 176 ? 5.588 3.972 -1.951 1.00 97.69 176 ILE A C 1
ATOM 1411 O O . ILE A 1 176 ? 5.250 4.916 -2.675 1.00 97.69 176 ILE A O 1
ATOM 1415 N N . GLU A 1 177 ? 6.828 3.517 -1.879 1.00 96.38 177 GLU A N 1
ATOM 1416 C CA . GLU A 1 177 ? 7.956 4.219 -2.470 1.00 96.38 177 GLU A CA 1
ATOM 1417 C C . GLU A 1 177 ? 8.978 3.266 -3.086 1.00 96.38 177 GLU A C 1
ATOM 1419 O O . GLU A 1 177 ? 9.009 2.052 -2.850 1.00 96.38 177 GLU A O 1
ATOM 1424 N N . GLN A 1 178 ? 9.834 3.851 -3.914 1.00 94.31 178 GLN A N 1
ATOM 1425 C CA . GLN A 1 178 ? 11.014 3.199 -4.432 1.00 94.31 178 GLN A CA 1
ATOM 1426 C C . GLN A 1 178 ? 12.253 3.666 -3.664 1.00 94.31 178 GLN A C 1
ATOM 1428 O O . GLN A 1 178 ? 12.690 4.808 -3.805 1.00 94.31 178 GLN A O 1
ATOM 1433 N N . VAL A 1 179 ? 12.916 2.739 -2.973 1.00 93.50 179 VAL A N 1
ATOM 1434 C CA . VAL A 1 179 ? 14.164 3.012 -2.247 1.00 93.50 179 VAL A CA 1
ATOM 1435 C C . VAL A 1 179 ? 15.278 2.131 -2.791 1.00 93.50 179 VAL A C 1
ATOM 1437 O O . VAL A 1 179 ? 15.227 0.906 -2.702 1.00 93.50 179 VAL A O 1
ATOM 1440 N N . LEU A 1 180 ? 16.317 2.750 -3.362 1.00 90.69 180 LEU A N 1
ATOM 1441 C CA . LEU A 1 180 ? 17.500 2.049 -3.889 1.00 90.69 180 LEU A CA 1
ATOM 1442 C C . LEU A 1 180 ? 17.146 0.910 -4.868 1.00 90.69 180 LEU A C 1
ATOM 1444 O O . LEU A 1 180 ? 17.713 -0.183 -4.795 1.00 90.69 180 LEU A O 1
ATOM 1448 N N . GLY A 1 181 ? 16.192 1.163 -5.768 1.00 88.38 181 GLY A N 1
ATOM 1449 C CA . GLY A 1 181 ? 15.737 0.191 -6.767 1.00 88.38 181 GLY A CA 1
ATOM 1450 C C . GLY A 1 181 ? 14.824 -0.903 -6.222 1.00 88.38 181 GLY A C 1
ATOM 1451 O O . GLY A 1 181 ? 14.476 -1.813 -6.967 1.00 88.38 181 GLY A O 1
ATOM 1452 N N . LYS A 1 182 ? 14.447 -0.832 -4.943 1.00 93.06 182 LYS A N 1
ATOM 1453 C CA . LYS A 1 182 ? 13.506 -1.753 -4.314 1.00 93.06 182 LYS A CA 1
ATOM 1454 C C . LYS A 1 182 ? 12.159 -1.080 -4.149 1.00 93.06 182 LYS A C 1
ATOM 1456 O O . LYS A 1 182 ? 12.085 0.101 -3.822 1.00 93.06 182 LYS A O 1
ATOM 1461 N N . PHE A 1 183 ? 11.118 -1.860 -4.370 1.00 96.81 183 PHE A N 1
ATOM 1462 C CA . PHE A 1 183 ? 9.758 -1.487 -4.040 1.00 96.81 183 PHE A CA 1
ATOM 1463 C C . PHE A 1 183 ? 9.551 -1.698 -2.542 1.00 96.81 183 PHE A C 1
ATOM 1465 O O . PHE A 1 183 ? 9.866 -2.777 -2.042 1.00 96.81 183 PHE A O 1
ATOM 1472 N N . VAL A 1 184 ? 9.102 -0.663 -1.839 1.00 97.38 184 VAL A N 1
ATOM 1473 C CA . VAL A 1 184 ? 8.925 -0.673 -0.385 1.00 97.38 184 VAL A CA 1
ATOM 1474 C C . VAL A 1 184 ? 7.501 -0.258 -0.061 1.00 97.38 184 VAL A C 1
ATOM 1476 O O . VAL A 1 184 ? 7.000 0.742 -0.577 1.00 97.38 184 VAL A O 1
ATOM 1479 N N . ILE A 1 185 ? 6.860 -1.027 0.818 1.00 97.62 185 ILE A N 1
ATOM 1480 C CA . ILE A 1 185 ? 5.536 -0.702 1.342 1.00 97.62 185 ILE A CA 1
ATOM 1481 C C . ILE A 1 185 ? 5.584 -0.705 2.858 1.00 97.62 185 ILE A C 1
ATOM 1483 O O . ILE A 1 185 ? 5.801 -1.735 3.501 1.00 97.62 185 ILE A O 1
ATOM 1487 N N . ALA A 1 186 ? 5.327 0.460 3.439 1.00 97.19 186 ALA A N 1
ATOM 1488 C CA . ALA A 1 186 ? 5.252 0.610 4.878 1.00 97.19 186 ALA A CA 1
ATOM 1489 C C . ALA A 1 186 ? 3.794 0.504 5.336 1.00 97.19 186 ALA A C 1
ATOM 1491 O O . ALA A 1 186 ? 2.929 1.273 4.911 1.00 97.19 186 ALA A O 1
ATOM 1492 N N . LEU A 1 187 ? 3.533 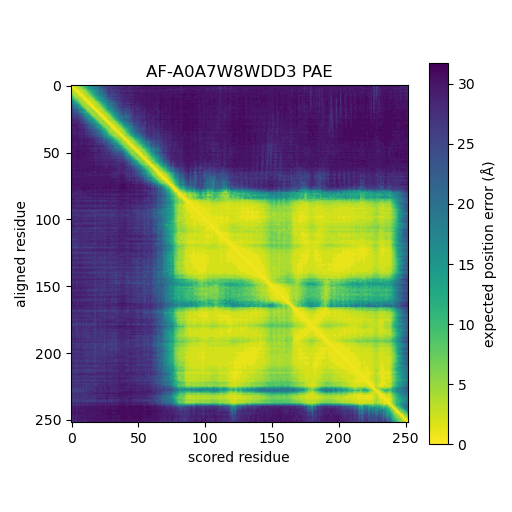-0.450 6.232 1.00 97.00 187 LEU A N 1
ATOM 1493 C CA . LEU A 1 187 ? 2.245 -0.628 6.892 1.00 97.00 187 LEU A CA 1
ATOM 1494 C C . LEU A 1 187 ? 2.422 -0.514 8.409 1.00 97.00 187 LEU A C 1
ATOM 1496 O O . LEU A 1 187 ? 3.322 -1.145 8.970 1.00 97.00 187 LEU A O 1
ATOM 1500 N N . LEU A 1 188 ? 1.521 0.200 9.084 1.00 95.44 188 LEU A N 1
ATOM 1501 C CA . LEU A 1 188 ? 1.412 0.134 10.545 1.00 95.44 188 LEU A CA 1
ATOM 1502 C C . LEU A 1 188 ? 0.347 -0.894 10.947 1.00 95.44 188 LEU A C 1
ATOM 1504 O O . LEU A 1 188 ? -0.743 -0.891 10.366 1.00 95.44 188 LEU A O 1
ATOM 1508 N N . PRO A 1 189 ? 0.623 -1.758 11.942 1.00 94.25 189 PRO A N 1
ATOM 1509 C CA . PRO A 1 189 ? -0.343 -2.739 12.415 1.00 94.25 189 PRO A CA 1
ATOM 1510 C C . PRO A 1 189 ? -1.508 -2.051 13.134 1.00 94.25 189 PRO A C 1
ATOM 1512 O O . PRO A 1 189 ? -1.322 -1.090 13.878 1.00 94.25 189 PRO A O 1
ATOM 1515 N N . GLY A 1 190 ? -2.716 -2.576 12.936 1.00 90.88 190 GLY A N 1
ATOM 1516 C CA . GLY A 1 190 ? -3.908 -2.127 13.651 1.00 90.88 190 GLY A CA 1
ATOM 1517 C C . GLY A 1 190 ? -4.126 -2.903 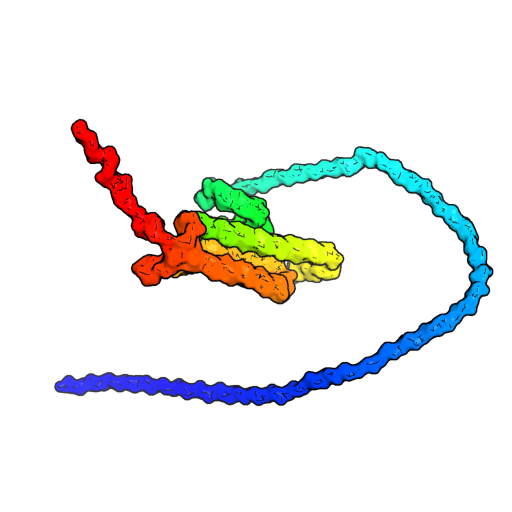14.944 1.00 90.88 190 GLY A C 1
ATOM 1518 O O . GLY A 1 190 ? -3.967 -4.123 14.956 1.00 90.88 190 GLY A O 1
ATOM 1519 N N . LYS A 1 191 ? -4.556 -2.234 16.016 1.00 87.06 191 LYS A N 1
ATOM 1520 C CA . LYS A 1 191 ? -4.870 -2.884 17.305 1.00 87.06 191 LYS A CA 1
ATOM 1521 C C . LYS A 1 191 ? -5.953 -3.960 17.219 1.00 87.06 191 LYS A C 1
ATOM 1523 O O . LYS A 1 191 ? -5.909 -4.921 17.979 1.00 87.06 191 LYS A O 1
ATOM 1528 N N . MET A 1 192 ? -6.915 -3.798 16.316 1.00 85.12 192 MET A N 1
ATOM 1529 C CA . MET A 1 192 ? -8.009 -4.749 16.110 1.00 85.12 192 MET A CA 1
ATOM 1530 C C . MET A 1 192 ? -7.673 -5.830 15.081 1.00 85.12 192 MET A C 1
ATOM 1532 O O . MET A 1 192 ? -8.541 -6.636 14.758 1.00 85.12 192 MET A O 1
ATOM 1536 N N . CYS A 1 193 ? -6.452 -5.834 14.541 1.00 90.81 193 CYS A N 1
ATOM 1537 C CA . CYS A 1 193 ? -6.012 -6.825 13.572 1.00 90.81 193 CYS A CA 1
ATOM 1538 C C . CYS A 1 193 ? -5.516 -8.080 14.306 1.00 90.81 193 CYS A C 1
ATOM 1540 O O . CYS A 1 193 ? -4.494 -8.009 14.995 1.00 90.81 193 CYS A O 1
ATOM 1542 N N . PRO A 1 194 ? -6.194 -9.231 14.169 1.00 92.31 194 PRO A N 1
ATOM 1543 C CA . PRO A 1 194 ? -5.683 -10.499 14.662 1.00 92.31 194 PRO A CA 1
ATOM 1544 C C . PRO A 1 194 ? -4.342 -10.847 14.006 1.00 92.31 194 PRO A C 1
ATOM 1546 O O . PRO A 1 194 ? -4.063 -10.472 12.863 1.00 92.31 194 PRO A O 1
ATOM 1549 N N . THR A 1 195 ? -3.500 -11.584 14.729 1.00 94.88 195 THR A N 1
ATOM 1550 C CA . THR A 1 195 ? -2.139 -11.916 14.284 1.00 94.88 195 THR A CA 1
ATOM 1551 C C . THR A 1 195 ? -2.120 -12.725 12.987 1.00 94.88 195 THR A C 1
ATOM 1553 O O . THR A 1 195 ? -1.237 -12.513 12.158 1.00 94.88 195 THR A O 1
ATOM 1556 N N . ASP A 1 196 ? -3.089 -13.617 12.776 1.00 96.19 196 ASP A N 1
ATOM 1557 C CA . ASP A 1 196 ? -3.196 -14.413 11.551 1.00 96.19 196 ASP A CA 1
ATOM 1558 C C . ASP A 1 196 ? -3.530 -13.538 10.335 1.00 96.19 196 ASP A C 1
ATOM 1560 O O . ASP A 1 196 ? -2.900 -13.682 9.286 1.00 96.19 196 ASP A O 1
ATOM 1564 N N . VAL A 1 197 ? -4.453 -12.580 10.483 1.00 96.31 197 VAL A N 1
ATOM 1565 C CA . VAL A 1 197 ? -4.815 -11.651 9.404 1.00 96.31 197 VAL A CA 1
ATOM 1566 C C . VAL A 1 197 ? -3.653 -10.721 9.082 1.00 96.31 197 VAL A C 1
ATOM 1568 O O . VAL A 1 197 ? -3.323 -10.516 7.913 1.00 96.31 197 VAL A O 1
ATOM 1571 N N . TRP A 1 198 ? -2.966 -10.215 10.108 1.00 97.44 198 TRP A N 1
ATOM 1572 C CA . TRP A 1 198 ? -1.753 -9.429 9.908 1.00 97.44 198 TRP A CA 1
ATOM 1573 C C . TRP A 1 198 ? -0.668 -10.222 9.171 1.00 97.44 198 TRP A C 1
ATOM 1575 O O . TRP A 1 198 ? -0.039 -9.692 8.255 1.00 97.44 198 TRP A O 1
ATOM 1585 N N . GLY A 1 199 ? -0.493 -11.502 9.507 1.00 98.25 199 GLY A N 1
ATOM 1586 C CA . GLY A 1 199 ? 0.412 -12.405 8.797 1.00 98.25 199 GLY A CA 1
ATOM 1587 C C . GLY A 1 199 ? 0.068 -12.547 7.311 1.00 98.25 199 GLY A C 1
ATOM 1588 O O . GLY A 1 199 ? 0.967 -12.491 6.471 1.00 98.25 199 GLY A O 1
ATOM 1589 N N . ARG A 1 200 ? -1.221 -12.658 6.959 1.00 98.31 200 ARG A N 1
ATOM 1590 C CA . ARG A 1 200 ? -1.666 -12.691 5.552 1.00 98.31 200 ARG A CA 1
ATOM 1591 C C . ARG A 1 200 ? -1.374 -11.381 4.823 1.00 98.31 200 ARG A C 1
ATOM 1593 O O . ARG A 1 200 ? -0.793 -11.416 3.743 1.00 98.31 200 ARG A O 1
ATOM 1600 N N . ILE A 1 201 ? -1.687 -10.238 5.439 1.00 98.38 201 ILE A N 1
ATOM 1601 C CA . ILE A 1 201 ? -1.389 -8.909 4.878 1.00 98.38 201 ILE A CA 1
ATOM 1602 C C . ILE A 1 201 ? 0.112 -8.760 4.599 1.00 98.38 201 ILE A C 1
ATOM 1604 O O . ILE A 1 201 ? 0.502 -8.346 3.508 1.00 98.38 201 ILE A O 1
ATOM 1608 N N . ARG A 1 202 ? 0.965 -9.143 5.557 1.00 98.44 202 ARG A N 1
ATOM 1609 C CA . ARG A 1 202 ? 2.427 -9.117 5.394 1.00 98.44 202 ARG A CA 1
ATOM 1610 C C . ARG A 1 202 ? 2.895 -10.006 4.246 1.00 98.44 202 ARG A C 1
ATOM 1612 O O . ARG A 1 202 ? 3.743 -9.581 3.471 1.00 98.44 202 ARG A O 1
ATOM 1619 N N . LYS A 1 203 ? 2.295 -11.184 4.087 1.00 98.56 203 LYS A N 1
ATOM 1620 C CA . LYS A 1 203 ? 2.608 -12.088 2.979 1.00 98.56 203 LYS A CA 1
ATOM 1621 C C . LYS A 1 203 ? 2.264 -11.483 1.615 1.00 98.56 203 LYS A C 1
ATOM 1623 O O . LYS A 1 203 ? 3.030 -11.658 0.673 1.00 98.56 203 LYS A O 1
ATOM 1628 N N . TYR A 1 204 ? 1.155 -10.748 1.493 1.00 98.69 204 TYR A N 1
ATOM 1629 C CA . TYR A 1 204 ? 0.847 -10.037 0.246 1.00 98.69 204 TYR A CA 1
ATOM 1630 C C . TYR A 1 204 ? 1.890 -8.958 -0.065 1.00 98.69 204 TYR A C 1
ATOM 1632 O O . TYR A 1 204 ? 2.305 -8.836 -1.217 1.00 98.69 204 TYR A O 1
ATOM 1640 N N . VAL A 1 205 ? 2.365 -8.227 0.951 1.00 98.38 205 VAL A N 1
ATOM 1641 C CA . VAL A 1 205 ? 3.459 -7.255 0.785 1.00 98.38 205 VAL A CA 1
ATOM 1642 C C . VAL A 1 205 ? 4.731 -7.947 0.296 1.00 98.38 205 VAL A C 1
ATOM 1644 O O . VAL A 1 205 ? 5.296 -7.521 -0.704 1.00 98.38 205 VAL A O 1
ATOM 1647 N N . GLU A 1 206 ? 5.133 -9.056 0.916 1.00 98.38 206 GLU A N 1
ATOM 1648 C CA . GLU A 1 206 ? 6.319 -9.824 0.503 1.00 98.38 206 GLU A CA 1
ATOM 1649 C C . GLU A 1 206 ? 6.223 -10.306 -0.953 1.00 98.38 206 GLU A C 1
ATOM 1651 O O . GLU A 1 206 ? 7.194 -10.222 -1.707 1.00 98.38 206 GLU A O 1
ATOM 1656 N N . ILE A 1 207 ? 5.044 -10.770 -1.381 1.00 98.31 207 ILE A N 1
ATOM 1657 C CA . ILE A 1 207 ? 4.792 -11.163 -2.775 1.00 98.31 207 ILE A CA 1
ATOM 1658 C C . ILE A 1 207 ? 4.935 -9.958 -3.712 1.00 98.31 207 ILE A C 1
ATOM 1660 O O . ILE A 1 207 ? 5.539 -10.082 -4.781 1.00 98.31 207 ILE A O 1
ATOM 1664 N N . ALA A 1 208 ? 4.397 -8.800 -3.330 1.00 98.31 208 ALA A N 1
ATOM 1665 C CA . ALA A 1 208 ? 4.467 -7.578 -4.123 1.00 98.31 208 ALA A CA 1
ATOM 1666 C C . ALA A 1 208 ? 5.916 -7.073 -4.266 1.00 98.31 208 ALA A C 1
ATOM 1668 O O . ALA A 1 208 ? 6.367 -6.794 -5.380 1.00 98.31 208 ALA A O 1
ATOM 1669 N N . GLU A 1 209 ? 6.672 -7.037 -3.167 1.00 97.56 209 GLU A N 1
ATOM 1670 C CA . GLU A 1 209 ? 8.095 -6.675 -3.142 1.00 97.56 209 GLU A CA 1
ATOM 1671 C C . GLU A 1 209 ? 8.936 -7.635 -3.993 1.00 97.56 209 GLU A C 1
ATOM 1673 O O . GLU A 1 209 ? 9.724 -7.193 -4.833 1.00 97.56 209 GLU A O 1
ATOM 1678 N N . ALA A 1 210 ? 8.725 -8.947 -3.850 1.00 97.12 210 ALA A N 1
ATOM 1679 C CA . ALA A 1 210 ? 9.411 -9.955 -4.656 1.00 97.12 210 ALA A CA 1
ATOM 1680 C C . ALA A 1 210 ? 9.072 -9.831 -6.151 1.00 97.12 210 ALA A C 1
ATOM 1682 O O . ALA A 1 210 ? 9.954 -9.957 -7.002 1.00 97.12 210 ALA A O 1
ATOM 1683 N N . SER A 1 211 ? 7.811 -9.539 -6.481 1.00 97.12 211 SER A N 1
ATOM 1684 C CA . SER A 1 211 ? 7.372 -9.342 -7.867 1.00 97.12 211 SER A CA 1
ATOM 1685 C C . SER A 1 211 ? 8.056 -8.131 -8.497 1.00 97.12 211 SER A C 1
ATOM 1687 O O . SER A 1 211 ? 8.553 -8.211 -9.621 1.00 97.12 211 SER A O 1
ATOM 1689 N N . ALA A 1 212 ? 8.160 -7.022 -7.766 1.00 97.25 212 ALA A N 1
ATOM 1690 C CA . ALA A 1 212 ? 8.769 -5.796 -8.272 1.00 97.25 212 ALA A CA 1
ATOM 1691 C C . ALA A 1 212 ? 10.248 -5.965 -8.665 1.00 97.25 212 ALA A C 1
ATOM 1693 O O . ALA A 1 212 ? 10.704 -5.299 -9.591 1.00 97.25 212 ALA A O 1
ATOM 1694 N N . LEU A 1 213 ? 10.983 -6.906 -8.055 1.00 95.75 213 LEU A N 1
ATOM 1695 C CA . LEU A 1 213 ? 12.389 -7.193 -8.392 1.00 95.75 213 LEU A CA 1
ATOM 1696 C C . LEU A 1 213 ? 12.602 -7.728 -9.818 1.00 95.75 213 LEU A C 1
ATOM 1698 O O . LEU A 1 213 ? 13.722 -7.687 -10.332 1.00 95.75 213 LEU A O 1
ATOM 1702 N N . CYS A 1 214 ? 11.550 -8.234 -10.462 1.00 95.75 214 CYS A N 1
ATOM 1703 C CA . CYS A 1 214 ? 11.603 -8.788 -11.817 1.00 95.75 214 CYS A CA 1
ATOM 1704 C C . CYS A 1 214 ? 10.676 -8.076 -12.810 1.00 95.75 214 CYS A C 1
ATOM 1706 O O . CYS A 1 214 ? 10.545 -8.518 -13.955 1.00 95.75 214 CYS A O 1
ATOM 1708 N N . ILE A 1 215 ? 10.060 -6.963 -12.403 1.00 96.94 215 ILE A N 1
ATOM 1709 C CA . ILE A 1 215 ? 9.168 -6.154 -13.234 1.00 96.94 215 ILE A CA 1
ATOM 1710 C C . ILE A 1 215 ? 9.767 -4.763 -13.410 1.00 96.94 215 ILE A C 1
ATOM 1712 O O . ILE A 1 215 ? 10.107 -4.085 -12.447 1.00 96.94 215 ILE A O 1
ATOM 1716 N N . CYS A 1 216 ? 9.891 -4.334 -14.662 1.00 95.50 216 CYS A N 1
ATOM 1717 C CA . CYS A 1 216 ? 10.399 -3.028 -15.041 1.00 95.50 216 CYS A CA 1
ATOM 1718 C C . CYS A 1 216 ? 9.540 -1.920 -14.422 1.00 95.50 216 CYS A C 1
ATOM 1720 O O . CYS A 1 216 ? 8.354 -1.807 -14.736 1.00 95.50 216 CYS A O 1
ATOM 1722 N N . GLU A 1 217 ? 10.147 -1.059 -13.608 1.00 94.50 217 GLU A N 1
ATOM 1723 C CA . GLU A 1 217 ? 9.452 0.047 -12.938 1.00 94.50 217 GLU A CA 1
ATOM 1724 C C . GLU A 1 217 ? 8.939 1.109 -13.927 1.00 94.50 217 GLU A C 1
ATOM 1726 O O . GLU A 1 217 ? 8.024 1.861 -13.611 1.00 94.50 217 GLU A O 1
ATOM 1731 N N . SER A 1 218 ? 9.481 1.159 -15.149 1.00 93.50 218 SER A N 1
ATOM 1732 C CA . SER A 1 218 ? 9.035 2.097 -16.187 1.00 93.50 218 SER A CA 1
ATOM 1733 C C . SER A 1 218 ? 7.855 1.567 -17.003 1.00 93.50 218 SER A C 1
ATOM 1735 O O . SER A 1 218 ? 6.877 2.285 -17.170 1.00 93.50 218 SER A O 1
ATOM 1737 N N . CYS A 1 219 ? 7.917 0.333 -17.513 1.00 94.38 219 CYS A N 1
ATOM 1738 C CA . CYS A 1 219 ? 6.942 -0.161 -18.497 1.00 94.38 219 CYS A CA 1
ATOM 1739 C C . CYS A 1 219 ? 6.109 -1.367 -18.040 1.00 94.38 219 CYS A C 1
ATOM 1741 O O . CYS A 1 219 ? 5.214 -1.787 -18.768 1.00 94.38 219 CYS A O 1
ATOM 1743 N N . GLY A 1 220 ? 6.413 -1.966 -16.885 1.00 95.56 220 GLY A N 1
ATOM 1744 C CA . GLY A 1 220 ? 5.683 -3.118 -16.341 1.00 95.56 220 GLY A CA 1
ATOM 1745 C C . GLY A 1 220 ? 5.981 -4.466 -17.013 1.00 95.56 220 GLY A C 1
ATOM 1746 O O . GLY A 1 220 ? 5.451 -5.491 -16.591 1.00 95.56 220 GLY A O 1
ATOM 1747 N N . LYS A 1 221 ? 6.845 -4.510 -18.038 1.00 96.25 221 LYS A N 1
ATOM 1748 C CA . LYS A 1 221 ? 7.351 -5.770 -18.619 1.00 96.25 221 LYS A CA 1
ATOM 1749 C C . LYS A 1 221 ? 8.380 -6.427 -17.695 1.00 96.25 221 LYS A C 1
ATOM 1751 O O . LYS A 1 221 ? 8.839 -5.810 -16.738 1.00 96.25 221 LYS A O 1
ATOM 1756 N N . ARG A 1 222 ? 8.819 -7.652 -18.013 1.00 96.88 222 ARG A N 1
ATOM 1757 C CA . ARG A 1 222 ? 9.935 -8.295 -17.296 1.00 96.88 222 ARG A CA 1
ATOM 1758 C C . ARG A 1 222 ? 11.174 -7.402 -17.327 1.00 96.88 222 ARG A C 1
ATOM 1760 O O . ARG A 1 222 ? 11.594 -6.957 -18.392 1.00 96.88 222 ARG A O 1
ATOM 1767 N N . GLY A 1 223 ? 11.731 -7.141 -16.155 1.00 94.62 223 GLY A N 1
ATOM 1768 C CA . GLY A 1 223 ? 12.941 -6.358 -15.960 1.00 94.62 223 GLY A CA 1
ATOM 1769 C C . GLY A 1 223 ? 13.982 -7.142 -15.175 1.00 94.62 223 GLY A C 1
ATOM 1770 O O . GLY A 1 223 ? 13.728 -8.239 -14.676 1.00 94.62 223 GLY A O 1
ATOM 1771 N N . THR A 1 224 ? 15.163 -6.554 -15.057 1.00 93.81 224 THR A N 1
ATOM 1772 C CA . THR A 1 224 ? 16.247 -7.091 -14.235 1.00 93.81 224 THR A CA 1
ATOM 1773 C C . THR A 1 224 ? 16.652 -6.030 -13.229 1.00 93.81 224 THR A C 1
ATOM 1775 O O . THR A 1 224 ? 16.767 -4.855 -13.588 1.00 93.81 224 THR A O 1
ATOM 1778 N N . PHE A 1 225 ? 16.849 -6.434 -11.974 1.00 93.19 225 PHE A N 1
ATOM 1779 C CA . PHE A 1 225 ? 17.445 -5.567 -10.965 1.00 93.19 225 PHE A CA 1
ATOM 1780 C C . PHE A 1 225 ? 18.903 -5.298 -11.333 1.00 93.19 225 PHE A C 1
ATOM 1782 O O . PHE A 1 225 ? 19.682 -6.227 -11.550 1.00 93.19 225 PHE A O 1
ATOM 1789 N N . ARG A 1 226 ? 19.266 -4.022 -11.443 1.00 88.31 226 ARG A N 1
ATOM 1790 C CA . ARG A 1 226 ? 20.603 -3.600 -11.867 1.00 88.31 226 ARG A CA 1
ATOM 1791 C C . ARG A 1 226 ? 21.287 -2.876 -10.726 1.00 88.31 226 ARG A C 1
ATOM 1793 O O . ARG A 1 226 ? 20.780 -1.875 -10.232 1.00 88.31 226 ARG A O 1
ATOM 1800 N N . GLU A 1 227 ? 22.463 -3.365 -10.352 1.00 85.25 227 GLU A N 1
ATOM 1801 C CA . GLU A 1 227 ? 23.279 -2.823 -9.257 1.00 85.25 227 GLU A CA 1
ATOM 1802 C C . GLU A 1 227 ? 24.265 -1.727 -9.697 1.00 85.25 227 GLU A C 1
ATOM 1804 O O . GLU A 1 227 ? 25.160 -1.358 -8.941 1.00 85.25 227 GLU A O 1
ATOM 1809 N N . SER A 1 228 ? 24.108 -1.191 -10.912 1.00 78.88 228 SER A N 1
ATOM 1810 C CA . SER A 1 228 ? 24.910 -0.075 -11.433 1.00 78.88 228 SER A CA 1
ATOM 1811 C C . SER A 1 228 ? 24.781 1.211 -10.590 1.00 78.88 228 SER A C 1
ATOM 1813 O O . SER A 1 228 ? 24.061 1.241 -9.595 1.00 78.88 228 SER A O 1
ATOM 1815 N N . TYR A 1 229 ? 25.435 2.306 -11.018 1.00 69.94 229 TYR A N 1
ATOM 1816 C CA . TYR A 1 229 ? 25.469 3.606 -10.314 1.00 69.94 229 TYR A CA 1
ATOM 1817 C C . TYR A 1 229 ? 24.091 4.104 -9.823 1.00 69.94 229 TYR A C 1
ATOM 1819 O O . TYR A 1 229 ? 24.009 4.735 -8.774 1.00 69.94 229 TYR A O 1
ATOM 1827 N N . TRP A 1 230 ? 23.002 3.743 -10.517 1.00 77.81 230 TRP A N 1
ATOM 1828 C CA . TRP A 1 230 ? 21.634 3.837 -10.002 1.00 77.81 230 TRP A CA 1
ATOM 1829 C C . TRP A 1 230 ? 20.982 2.457 -9.911 1.00 77.81 230 TRP A C 1
ATOM 1831 O O . TRP A 1 230 ? 20.795 1.790 -10.931 1.00 77.81 230 TRP A O 1
ATOM 1841 N N . ARG A 1 231 ? 20.596 2.053 -8.691 1.00 89.75 231 ARG A N 1
ATOM 1842 C CA . ARG A 1 231 ? 19.848 0.811 -8.451 1.00 89.75 231 ARG A CA 1
ATOM 1843 C C . ARG A 1 231 ? 18.404 0.968 -8.908 1.00 89.75 231 ARG A C 1
ATOM 1845 O O . ARG A 1 231 ? 17.698 1.842 -8.404 1.00 89.75 231 ARG A O 1
ATOM 1852 N N . ARG A 1 232 ? 17.988 0.149 -9.874 1.00 91.12 232 ARG A N 1
ATOM 1853 C CA . ARG A 1 232 ? 16.693 0.225 -10.578 1.00 91.12 232 ARG A CA 1
ATOM 1854 C C . ARG A 1 232 ? 16.300 -1.161 -11.101 1.00 91.12 232 ARG A C 1
ATOM 1856 O O . ARG A 1 232 ? 17.185 -1.989 -11.338 1.00 91.12 232 ARG A O 1
ATOM 1863 N N . VAL A 1 233 ? 15.011 -1.395 -11.351 1.00 93.88 233 VAL A N 1
ATOM 1864 C CA . VAL A 1 233 ? 14.551 -2.577 -12.106 1.00 93.88 233 VAL A CA 1
ATOM 1865 C C . VAL A 1 233 ? 14.083 -2.129 -13.485 1.00 93.88 233 VAL A C 1
ATOM 1867 O O . VAL A 1 233 ? 13.013 -1.545 -13.624 1.00 93.88 233 VAL A O 1
ATOM 1870 N N . TYR A 1 234 ? 14.870 -2.418 -14.524 1.00 93.38 234 TYR A N 1
ATOM 1871 C CA . TYR A 1 234 ? 14.553 -2.036 -15.906 1.00 93.38 234 TYR A CA 1
ATOM 1872 C C . TYR A 1 234 ? 14.723 -3.200 -16.882 1.00 93.38 234 TYR A C 1
ATOM 1874 O O . TYR A 1 234 ? 15.627 -4.029 -16.737 1.00 93.38 234 TYR A O 1
ATOM 1882 N N . CYS A 1 235 ? 13.870 -3.233 -17.906 1.00 93.06 235 CYS A N 1
ATOM 1883 C CA . CYS A 1 235 ? 14.099 -4.029 -19.111 1.00 93.06 235 CYS A CA 1
ATOM 1884 C C . CYS A 1 235 ? 15.136 -3.353 -20.025 1.00 93.06 235 CYS A C 1
ATOM 1886 O O . CYS A 1 235 ? 15.416 -2.161 -19.869 1.00 93.06 235 CYS A O 1
ATOM 1888 N N . ASP A 1 236 ? 15.677 -4.098 -20.990 1.00 90.94 236 ASP A N 1
ATOM 1889 C CA . ASP A 1 236 ? 16.685 -3.579 -21.926 1.00 90.94 236 ASP A CA 1
ATOM 1890 C C . ASP A 1 236 ? 16.151 -2.402 -22.768 1.00 90.94 236 ASP A C 1
ATOM 1892 O O . ASP A 1 236 ? 16.843 -1.401 -22.938 1.00 90.94 236 ASP A O 1
ATOM 1896 N N . ASP A 1 237 ? 14.872 -2.447 -23.161 1.00 90.75 237 ASP A N 1
ATOM 1897 C CA . ASP A 1 237 ? 14.215 -1.353 -23.898 1.00 90.75 237 ASP A CA 1
ATOM 1898 C C . ASP A 1 237 ? 14.165 -0.022 -23.118 1.00 90.75 237 ASP A C 1
ATOM 1900 O O . ASP A 1 237 ? 14.133 1.050 -23.715 1.00 90.75 237 ASP A O 1
ATOM 1904 N N . CYS A 1 238 ? 14.088 -0.073 -21.782 1.00 88.19 238 CYS A N 1
ATOM 1905 C CA . CYS A 1 238 ? 13.918 1.118 -20.941 1.00 88.19 238 CYS A CA 1
ATOM 1906 C C . CYS A 1 238 ? 15.250 1.682 -20.431 1.00 88.19 238 CYS A C 1
ATOM 1908 O O . CYS A 1 238 ? 15.307 2.862 -20.093 1.00 88.19 238 CYS A O 1
ATOM 1910 N N . ILE A 1 239 ? 16.309 0.865 -20.348 1.00 84.44 239 ILE A N 1
ATOM 1911 C CA . ILE A 1 239 ? 17.641 1.330 -19.921 1.00 84.44 239 ILE A CA 1
ATOM 1912 C C . ILE A 1 239 ? 18.398 2.028 -21.047 1.00 84.44 239 ILE A C 1
ATOM 1914 O O . ILE A 1 239 ? 19.124 2.987 -20.794 1.00 84.44 239 ILE A O 1
ATOM 1918 N N . ALA A 1 240 ? 18.209 1.568 -22.280 1.00 70.25 240 ALA A N 1
ATOM 1919 C CA . ALA A 1 240 ? 18.669 2.250 -23.467 1.00 70.25 240 ALA A CA 1
ATOM 1920 C C . ALA A 1 240 ? 17.455 2.941 -24.090 1.00 70.25 240 ALA A C 1
ATOM 1922 O O . ALA A 1 240 ? 16.813 2.350 -24.959 1.00 70.25 240 ALA A O 1
ATOM 1923 N N . PRO A 1 241 ? 17.105 4.181 -23.691 1.00 58.66 241 PRO A N 1
ATOM 1924 C CA . PRO A 1 241 ? 16.299 5.014 -24.562 1.00 58.66 241 PRO A CA 1
ATOM 1925 C C . PRO A 1 241 ? 17.159 5.261 -25.802 1.00 58.66 241 PRO A C 1
ATOM 1927 O O . PRO A 1 241 ? 17.931 6.217 -25.864 1.00 58.66 241 PRO A O 1
ATOM 1930 N N . GLU A 1 242 ? 17.122 4.327 -26.752 1.00 52.03 242 GLU A N 1
ATOM 1931 C CA . GLU A 1 242 ? 17.860 4.451 -27.989 1.00 52.03 242 GLU A CA 1
ATOM 1932 C C . GLU A 1 242 ? 17.504 5.795 -28.604 1.00 52.03 242 GLU A C 1
ATOM 1934 O O . GLU A 1 242 ? 16.335 6.173 -28.709 1.00 52.03 242 GLU A O 1
ATOM 1939 N N . VAL A 1 243 ? 18.574 6.480 -28.982 1.00 50.19 243 VAL A N 1
ATOM 1940 C CA . VAL A 1 243 ? 18.816 7.499 -30.004 1.00 50.19 243 VAL A CA 1
ATOM 1941 C C . VAL A 1 243 ? 17.911 7.377 -31.260 1.00 50.19 243 VAL A C 1
ATOM 1943 O O . VAL A 1 243 ? 18.353 7.538 -32.389 1.00 50.19 243 VAL A O 1
ATOM 1946 N N . ARG A 1 244 ? 16.597 7.165 -31.128 1.00 46.81 244 ARG A N 1
ATOM 1947 C CA . ARG A 1 244 ? 15.608 7.192 -32.222 1.00 46.81 244 ARG A CA 1
ATOM 1948 C C . ARG A 1 244 ? 15.211 8.615 -32.611 1.00 46.81 244 ARG A C 1
ATOM 1950 O O . ARG A 1 244 ? 14.218 8.821 -33.297 1.00 46.81 244 ARG A O 1
ATOM 1957 N N . ARG A 1 245 ? 15.978 9.618 -32.177 1.00 46.41 245 ARG A N 1
ATOM 1958 C CA . ARG A 1 245 ? 15.868 11.003 -32.658 1.00 46.41 245 ARG A CA 1
ATOM 1959 C C . ARG A 1 245 ? 16.844 11.326 -33.795 1.00 46.41 245 ARG A C 1
ATOM 1961 O O . ARG A 1 245 ? 16.752 12.415 -34.342 1.00 46.41 245 ARG A O 1
ATOM 1968 N N . ALA A 1 246 ? 17.732 10.407 -34.188 1.00 47.97 246 ALA A N 1
ATOM 1969 C CA . ALA A 1 246 ? 18.784 10.695 -35.171 1.00 47.97 246 ALA A CA 1
ATOM 1970 C C . ALA A 1 246 ? 18.533 10.185 -36.607 1.00 47.97 246 ALA A C 1
ATOM 1972 O O . AL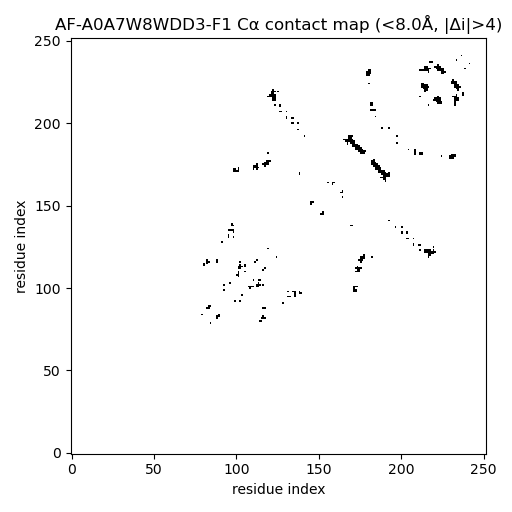A A 1 246 ? 19.425 10.318 -37.434 1.00 47.97 246 ALA A O 1
ATOM 1973 N N . GLN A 1 247 ? 17.365 9.616 -36.945 1.00 51.25 247 GLN A N 1
ATOM 1974 C CA . GLN A 1 247 ? 17.150 9.034 -38.290 1.00 51.25 247 GLN A CA 1
ATOM 1975 C C . GLN A 1 247 ? 15.938 9.563 -39.079 1.00 51.25 247 GLN A C 1
ATOM 1977 O O . GLN A 1 247 ? 15.694 9.083 -40.178 1.00 51.25 247 GLN A O 1
ATOM 1982 N N . VAL A 1 248 ? 15.205 10.575 -38.593 1.00 52.41 248 VAL A N 1
ATOM 1983 C CA . VAL A 1 248 ? 14.073 11.170 -39.353 1.00 52.41 248 VAL A CA 1
ATOM 1984 C C . VAL A 1 248 ? 14.414 12.542 -39.966 1.00 52.41 248 VAL A C 1
ATOM 1986 O O . VAL A 1 248 ? 13.600 13.132 -40.662 1.00 52.41 248 VAL A O 1
ATOM 1989 N N . ALA A 1 249 ? 15.636 13.050 -39.784 1.00 48.41 249 ALA A N 1
ATOM 1990 C CA . ALA A 1 249 ? 16.070 14.322 -40.367 1.00 48.41 249 ALA A CA 1
ATOM 1991 C C . ALA A 1 249 ? 17.205 14.123 -41.384 1.00 48.41 249 ALA A C 1
ATOM 1993 O O . ALA A 1 249 ? 18.329 14.564 -41.170 1.00 48.41 249 ALA A O 1
ATOM 1994 N N . ALA A 1 250 ? 16.906 13.454 -42.495 1.00 47.16 250 ALA A N 1
ATOM 1995 C CA . ALA A 1 250 ? 17.668 13.608 -43.730 1.00 47.16 250 ALA A CA 1
ATOM 1996 C C . ALA A 1 250 ? 16.677 13.754 -44.897 1.00 47.16 250 ALA A C 1
ATOM 1998 O O . ALA A 1 250 ? 16.265 12.748 -45.474 1.00 47.16 250 ALA A O 1
ATOM 1999 N N . PRO A 1 251 ? 16.225 14.981 -45.213 1.00 55.78 251 PRO A N 1
ATOM 2000 C CA . PRO A 1 251 ? 15.616 15.247 -46.504 1.00 55.78 251 PRO A CA 1
ATOM 2001 C C . PRO A 1 251 ? 16.722 15.259 -47.571 1.00 55.78 251 PRO A C 1
ATOM 2003 O O . PRO A 1 251 ? 17.687 16.015 -47.460 1.00 55.78 251 PRO A O 1
ATOM 2006 N N . THR A 1 252 ? 16.580 14.361 -48.547 1.00 56.91 252 THR A N 1
ATOM 2007 C CA . THR A 1 252 ? 17.247 14.378 -49.862 1.00 56.91 252 THR A CA 1
ATOM 2008 C C . THR A 1 252 ? 17.030 15.684 -50.604 1.00 56.91 252 THR A C 1
ATOM 2010 O O . THR A 1 252 ? 15.890 16.196 -50.523 1.00 56.91 252 THR A O 1
#

Radius of gyration: 31.49 Å; Cα contacts (8 Å, |Δi|>4): 244; chains: 1; bounding box: 118×73×79 Å

Secondary structure (DSSP, 8-state):
---PPPPPPPP-----PPP----------------------------------------S---------PPP-GGG-SS--GGGG-HHHHHHHHHSTTTTHHHH-TTTS--HHHHH--BS-GGGHHHHHHHHHHHHHHHHHHHHHHHT-HHHHHHHHHHHHTT--PSPSS-EEEEEEEETTEEEEEEEPPTT--HHHHHHHHHHHHHHHHHHTTB-TTTSSB-EEE-SSS-EEE-HHHH----TTSSS----

Foldseek 3Di:
DDDDDDDDDDDDDDDDDDDDDDDDDDDDDDDDDDDDDDDDDDDDDDDDDPPPPPDPDPDPPDPPPPPPPPPPPPPVDPDDQPCVVVPLLVVLCVVQVQQNVCLVPVVLPVAVCVRPNAAFFPLLVVLVSVLSVQLSVLQVVLVVVCVVDVVSVVVQVVCVVVVNQDPDQAKYWRYFHQDQAWTDTDIDHHPSDDPVSVVVSVVSRVVSRVQSCQAFRHNNHGFHQDPPPGTHTHDPCVVPPDPPVPPPPDDD